Protein AF-A0A3S4GFA4-F1 (afdb_monomer_lite)

Sequence (186 aa):
MLELLLDISPAVVSFHFGLPEGETIQRLRRQGIVTLATATSLQEALLIEQQGIDVVVAQGYEAGGHRGIFAPQAPDAQLSTFTLVQLLRRRLTIPVVAAGGHHGRSGDRQRDAVGRRAYSSVRRFLLCPESAADAGYRAAIHNSLEGRTVLTSAISGRPARCLANAFCALGEACPASARAGLSAGV

Structure (mmCIF, N/CA/C/O backbone):
data_AF-A0A3S4GFA4-F1
#
_entry.id   AF-A0A3S4GFA4-F1
#
loop_
_atom_site.group_PDB
_atom_site.id
_atom_site.type_symbol
_atom_site.label_atom_id
_atom_site.label_alt_id
_atom_site.label_comp_id
_atom_site.label_asym_id
_atom_site.label_entity_id
_atom_site.label_seq_id
_atom_site.pdbx_PDB_ins_code
_atom_site.Cartn_x
_atom_site.Cartn_y
_atom_site.Cartn_z
_atom_site.occupancy
_atom_site.B_iso_or_equiv
_atom_site.auth_seq_id
_atom_site.auth_comp_id
_atom_site.auth_asym_id
_atom_site.auth_atom_id
_atom_site.pdbx_PDB_model_num
ATOM 1 N N . MET A 1 1 ? -20.203 5.139 -3.354 1.00 88.81 1 MET A N 1
ATOM 2 C CA . MET A 1 1 ? -19.292 4.120 -2.783 1.00 88.81 1 MET A CA 1
ATOM 3 C C . MET A 1 1 ? -19.477 3.984 -1.276 1.00 88.81 1 MET A C 1
ATOM 5 O O . MET A 1 1 ? -19.795 2.889 -0.847 1.00 88.81 1 MET A O 1
ATOM 9 N N . LEU A 1 2 ? -19.338 5.055 -0.479 1.00 94.00 2 LEU A N 1
ATOM 10 C CA . LEU A 1 2 ? -19.472 4.974 0.986 1.00 94.00 2 LEU A CA 1
ATOM 11 C C . LEU A 1 2 ? -20.803 4.363 1.453 1.00 94.00 2 LEU A C 1
ATOM 13 O O . LEU A 1 2 ? -20.774 3.424 2.236 1.00 94.00 2 LEU A O 1
ATOM 17 N N . GLU A 1 3 ? -21.943 4.829 0.934 1.00 97.12 3 GLU A N 1
ATOM 18 C CA . GLU A 1 3 ? -23.258 4.287 1.333 1.00 97.12 3 GLU A CA 1
ATOM 19 C C . GLU A 1 3 ? -23.371 2.774 1.105 1.00 97.12 3 GLU A C 1
ATOM 21 O O . GLU A 1 3 ? -23.858 2.054 1.967 1.00 97.12 3 GLU A O 1
ATOM 26 N N . LEU A 1 4 ? -22.825 2.273 -0.007 1.00 96.69 4 LEU A N 1
ATOM 27 C CA . LEU A 1 4 ? -22.789 0.839 -0.300 1.00 96.69 4 LEU A CA 1
ATOM 28 C C . LEU A 1 4 ? -21.933 0.066 0.715 1.00 96.69 4 LEU A C 1
ATOM 30 O O . LEU A 1 4 ? -22.297 -1.032 1.118 1.00 96.69 4 LEU A O 1
ATOM 34 N N . LEU A 1 5 ? -20.793 0.623 1.134 1.00 96.12 5 LEU A N 1
ATOM 35 C CA . LEU A 1 5 ? -19.939 -0.013 2.143 1.00 96.12 5 LEU A CA 1
ATOM 36 C C . LEU A 1 5 ? -20.617 -0.057 3.514 1.00 96.12 5 LEU A C 1
ATOM 38 O O . LEU A 1 5 ? -20.438 -1.029 4.239 1.00 96.12 5 LEU A O 1
ATOM 42 N N . LEU A 1 6 ? -21.384 0.975 3.864 1.00 96.62 6 LEU A N 1
ATOM 43 C CA . LEU A 1 6 ? -22.137 1.007 5.116 1.00 96.62 6 LEU A CA 1
ATOM 44 C C . LEU A 1 6 ? -23.289 -0.001 5.103 1.00 96.62 6 LEU A C 1
ATOM 46 O O . LEU A 1 6 ? -23.499 -0.679 6.103 1.00 96.62 6 LEU A O 1
ATOM 50 N N . ASP A 1 7 ? -23.967 -0.156 3.967 1.00 97.12 7 ASP A N 1
ATOM 51 C CA . ASP A 1 7 ? -25.023 -1.158 3.793 1.00 97.12 7 ASP A CA 1
ATOM 52 C C . ASP A 1 7 ? -24.471 -2.593 3.881 1.00 97.12 7 ASP A C 1
ATOM 54 O O . ASP A 1 7 ? -24.952 -3.410 4.661 1.00 97.12 7 ASP A O 1
ATOM 58 N N . ILE A 1 8 ? -23.375 -2.886 3.167 1.00 97.19 8 ILE A N 1
ATOM 59 C CA . ILE A 1 8 ? -22.734 -4.214 3.181 1.00 97.19 8 ILE A CA 1
ATOM 60 C C . ILE A 1 8 ? -22.071 -4.522 4.533 1.00 97.19 8 ILE A C 1
ATOM 62 O O . ILE A 1 8 ? -22.001 -5.685 4.928 1.00 97.19 8 ILE A O 1
ATOM 66 N N . SER A 1 9 ? -21.559 -3.502 5.231 1.00 95.81 9 SER A N 1
ATOM 67 C CA . SER A 1 9 ? -20.842 -3.636 6.508 1.00 95.81 9 SER A CA 1
ATOM 68 C C . SER A 1 9 ? -19.718 -4.691 6.477 1.00 95.81 9 SER A C 1
ATOM 70 O O . SER A 1 9 ? -19.729 -5.644 7.262 1.00 95.81 9 SER A O 1
ATOM 72 N N . PRO A 1 10 ? -18.726 -4.569 5.570 1.00 97.56 10 PRO A N 1
ATOM 73 C CA . PRO A 1 10 ? -17.612 -5.508 5.531 1.00 97.56 10 PRO A CA 1
ATOM 74 C C . PRO A 1 10 ? -16.814 -5.455 6.839 1.00 97.56 10 PRO A C 1
ATOM 76 O O . PRO A 1 10 ? -16.695 -4.408 7.466 1.00 97.56 10 PRO A O 1
ATOM 79 N N . ALA A 1 11 ? -16.172 -6.562 7.214 1.00 97.44 11 ALA A N 1
ATOM 80 C CA . ALA A 1 11 ? -15.339 -6.593 8.418 1.00 97.44 11 ALA A CA 1
ATOM 81 C C . ALA A 1 11 ? -14.178 -5.579 8.366 1.00 97.44 11 ALA A C 1
ATOM 83 O O . ALA A 1 11 ? -13.765 -5.049 9.397 1.00 97.44 11 ALA A O 1
ATOM 84 N N . VAL A 1 12 ? -13.639 -5.329 7.165 1.00 97.50 12 VAL A N 1
ATOM 85 C CA . VAL A 1 12 ? -12.477 -4.465 6.950 1.00 97.50 12 VAL A CA 1
ATOM 86 C C . VAL A 1 12 ? -12.633 -3.630 5.678 1.00 97.50 12 VAL A C 1
ATOM 88 O O . VAL A 1 12 ? -13.015 -4.158 4.634 1.00 97.50 12 VAL A O 1
ATOM 91 N N . VAL A 1 13 ? -12.238 -2.356 5.739 1.00 97.94 13 VAL A N 1
ATOM 92 C CA . VAL A 1 13 ? -12.001 -1.486 4.574 1.00 97.94 13 VAL A CA 1
ATOM 93 C C . VAL A 1 13 ? -10.555 -0.994 4.602 1.00 97.94 13 VAL A C 1
ATOM 95 O O . VAL A 1 13 ? -10.083 -0.498 5.622 1.00 97.94 13 VAL A O 1
ATOM 98 N N . SER A 1 14 ? -9.839 -1.116 3.483 1.00 97.06 14 SER A N 1
ATOM 99 C CA . SER A 1 14 ? -8.449 -0.659 3.365 1.00 97.06 14 SER A CA 1
ATOM 100 C C . SER A 1 14 ? -8.286 0.439 2.319 1.00 97.06 14 SER A C 1
ATOM 102 O O . SER A 1 14 ? -8.758 0.286 1.193 1.00 97.06 14 SER A O 1
ATOM 104 N N . PHE A 1 15 ? -7.537 1.486 2.655 1.00 97.81 15 PHE A N 1
ATOM 105 C CA . PHE A 1 15 ? -7.217 2.604 1.774 1.00 97.81 15 PHE A CA 1
ATOM 106 C C . PHE A 1 15 ? -5.776 2.534 1.258 1.00 97.81 15 PHE A C 1
ATOM 108 O O . PHE A 1 15 ? -4.835 2.142 1.961 1.00 97.81 15 PHE A O 1
ATOM 115 N N . HIS A 1 16 ? -5.604 2.950 0.009 1.00 96.31 16 HIS A N 1
ATOM 116 C CA . HIS A 1 16 ? -4.317 3.044 -0.665 1.00 96.31 16 HIS A CA 1
ATOM 117 C C . HIS A 1 16 ? -4.242 4.402 -1.380 1.00 96.31 16 HIS A C 1
ATOM 119 O O . HIS A 1 16 ? -5.261 4.881 -1.868 1.00 96.31 16 HIS A O 1
ATOM 125 N N . PHE A 1 17 ? -3.051 5.013 -1.423 1.00 96.00 17 PHE A N 1
ATOM 126 C CA . PHE A 1 17 ? -2.782 6.360 -1.974 1.00 96.00 17 PHE A CA 1
ATOM 127 C C . PHE A 1 17 ? -3.273 7.565 -1.167 1.00 96.00 17 PHE A C 1
ATOM 129 O O . PHE A 1 17 ? -3.190 8.687 -1.662 1.00 96.00 17 PHE A O 1
ATOM 136 N N . GLY A 1 18 ? -3.766 7.374 0.050 1.00 94.81 18 GLY A N 1
ATOM 137 C CA . GLY A 1 18 ? -4.264 8.477 0.859 1.00 94.81 18 GLY A CA 1
ATOM 138 C C . GLY A 1 18 ? -5.344 8.040 1.825 1.00 94.81 18 GLY A C 1
ATOM 139 O O . GLY A 1 18 ? -5.549 6.847 2.067 1.00 94.81 18 GLY A O 1
ATOM 140 N N . LEU A 1 19 ? -6.037 9.041 2.352 1.00 97.00 19 LEU A N 1
ATOM 141 C CA . LEU A 1 19 ? -7.144 8.891 3.280 1.00 97.00 19 LEU A CA 1
ATOM 142 C C . LEU A 1 19 ? -8.367 9.620 2.727 1.00 97.00 19 LEU A C 1
ATOM 144 O O . LEU A 1 19 ? -8.206 10.683 2.122 1.00 97.00 19 LEU A O 1
ATOM 148 N N . PRO A 1 20 ? -9.578 9.078 2.927 1.00 95.62 20 PRO A N 1
ATOM 149 C CA . PRO A 1 20 ? -10.790 9.844 2.695 1.00 95.62 20 PRO A CA 1
ATOM 150 C C . PRO A 1 20 ? -10.948 10.923 3.778 1.00 95.62 20 PRO A C 1
ATOM 152 O O . PRO A 1 20 ? -10.188 10.986 4.747 1.00 95.62 20 PRO A O 1
ATOM 155 N N . GLU A 1 21 ? -11.966 11.762 3.629 1.00 95.62 21 GLU A N 1
ATOM 156 C CA . GLU A 1 21 ? -12.317 12.771 4.627 1.00 95.62 21 GLU A CA 1
ATOM 157 C C . GLU A 1 21 ? -12.615 12.141 5.997 1.00 95.62 21 GLU A C 1
ATOM 159 O O . GLU A 1 21 ? -13.159 11.036 6.091 1.00 95.62 21 GLU A O 1
ATOM 164 N N . GLY A 1 22 ? -12.309 12.869 7.075 1.00 95.50 22 GLY A N 1
ATOM 165 C CA . GLY A 1 22 ? -12.470 12.370 8.445 1.00 95.50 22 GLY A CA 1
ATOM 166 C C . GLY A 1 22 ? -13.901 11.928 8.773 1.00 95.50 22 GLY A C 1
ATOM 167 O O . GLY A 1 22 ? -14.092 10.945 9.488 1.00 95.50 22 GLY A O 1
ATOM 168 N N . GLU A 1 23 ? -14.917 12.578 8.197 1.00 96.44 23 GLU A N 1
ATOM 169 C CA . GLU A 1 23 ? -16.316 12.159 8.346 1.00 96.44 23 GLU A CA 1
ATOM 170 C C . GLU A 1 23 ? -16.554 10.748 7.786 1.00 96.44 23 GLU A C 1
ATOM 172 O O . GLU A 1 23 ? -17.206 9.923 8.428 1.00 96.44 23 GLU A O 1
ATOM 177 N N . THR A 1 24 ? -15.965 10.431 6.630 1.00 97.31 24 THR A N 1
ATOM 178 C CA . THR A 1 24 ? -16.066 9.098 6.019 1.00 97.31 24 THR A CA 1
ATOM 179 C C . THR A 1 24 ? -15.481 8.029 6.941 1.00 97.31 24 THR A C 1
ATOM 181 O O . THR A 1 24 ? -16.114 6.998 7.173 1.00 97.31 24 THR A O 1
ATOM 184 N N . ILE A 1 25 ? -14.305 8.288 7.521 1.00 97.25 25 ILE A N 1
ATOM 185 C CA . ILE A 1 25 ? -13.637 7.363 8.451 1.00 97.25 25 ILE A CA 1
ATOM 186 C C . ILE A 1 25 ? -14.496 7.155 9.704 1.00 97.25 25 ILE A C 1
ATOM 188 O O . ILE A 1 25 ? -14.723 6.021 10.127 1.00 97.25 25 ILE A O 1
ATOM 192 N N . GLN A 1 26 ? -15.044 8.235 10.267 1.00 96.69 26 GLN A N 1
ATOM 193 C CA . GLN A 1 26 ? -15.920 8.155 11.436 1.00 96.69 26 GLN A CA 1
ATOM 194 C C . GLN A 1 26 ? -17.189 7.346 11.162 1.00 96.69 26 GLN A C 1
ATOM 196 O O . GLN A 1 26 ? -17.608 6.570 12.021 1.00 96.69 26 GLN A O 1
ATOM 201 N N . ARG A 1 27 ? -17.805 7.504 9.984 1.00 97.69 27 ARG A N 1
ATOM 202 C CA . ARG A 1 27 ? -18.997 6.734 9.598 1.00 97.69 27 ARG A CA 1
ATOM 203 C C . ARG A 1 27 ? -18.697 5.239 9.501 1.00 97.69 27 ARG A C 1
ATOM 205 O O . ARG A 1 27 ? -19.449 4.451 10.066 1.00 97.69 27 ARG A O 1
ATOM 212 N N . LEU A 1 28 ? -17.581 4.854 8.876 1.00 97.62 28 LEU A N 1
ATOM 213 C CA . LEU A 1 28 ? -17.145 3.451 8.817 1.00 97.62 28 LEU A CA 1
ATOM 214 C C . LEU A 1 28 ? -16.912 2.875 10.220 1.00 97.62 28 LEU A C 1
ATOM 216 O O . LEU A 1 28 ? -17.423 1.805 10.547 1.00 97.62 28 LEU A O 1
ATOM 220 N N . ARG A 1 29 ? -16.224 3.625 11.087 1.00 95.19 29 ARG A N 1
ATOM 221 C CA . ARG A 1 29 ? -15.973 3.211 12.471 1.00 95.19 29 ARG A CA 1
ATOM 222 C C . ARG A 1 29 ? -17.259 3.027 13.278 1.00 95.19 29 ARG A C 1
ATOM 224 O O . ARG A 1 29 ? -17.367 2.060 14.026 1.00 95.19 29 ARG A O 1
ATOM 231 N N . ARG A 1 30 ? -18.243 3.928 13.142 1.00 96.44 30 ARG A N 1
ATOM 232 C CA . ARG A 1 30 ? -19.551 3.803 13.822 1.00 96.44 30 ARG A CA 1
ATOM 233 C C . ARG A 1 30 ? -20.310 2.546 13.395 1.00 96.44 30 ARG A C 1
ATOM 235 O O . ARG A 1 30 ? -21.045 1.995 14.205 1.00 96.44 30 ARG A O 1
ATOM 242 N N . GLN A 1 31 ? -20.088 2.082 12.168 1.00 96.69 31 GLN A N 1
ATOM 243 C CA . GLN A 1 31 ? -20.638 0.833 11.644 1.00 96.69 31 GLN A CA 1
ATOM 244 C C . GLN A 1 31 ? -19.865 -0.415 12.127 1.00 96.69 31 GLN A C 1
ATOM 246 O O . GLN A 1 31 ? -20.204 -1.535 11.763 1.00 96.69 31 GLN A O 1
ATOM 251 N N . GLY A 1 32 ? -18.814 -0.250 12.940 1.00 96.50 32 GLY A N 1
ATOM 252 C CA . GLY A 1 32 ? -17.972 -1.351 13.416 1.00 96.50 32 GLY A CA 1
ATOM 253 C C . GLY A 1 32 ? -16.998 -1.894 12.366 1.00 96.50 32 GLY A C 1
ATOM 254 O O . GLY A 1 32 ? -16.413 -2.956 12.569 1.00 96.50 32 GLY A O 1
ATOM 255 N N . ILE A 1 33 ? -16.811 -1.180 11.252 1.00 98.25 33 ILE A N 1
ATOM 256 C CA . ILE A 1 33 ? -15.895 -1.570 10.179 1.00 98.25 33 ILE A CA 1
ATOM 257 C C . IL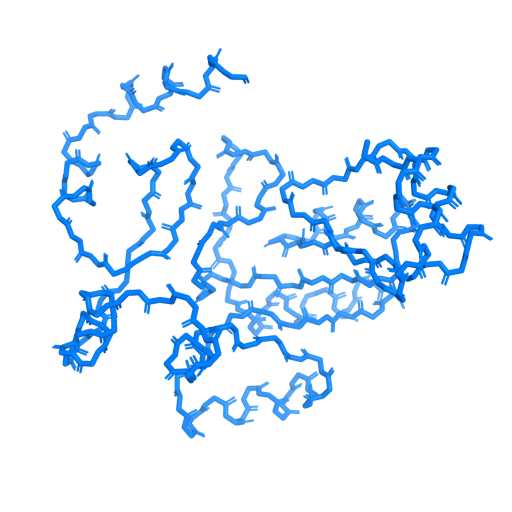E A 1 33 ? -14.470 -1.199 10.591 1.00 98.25 33 ILE A C 1
ATOM 259 O O . ILE A 1 33 ? -14.184 -0.031 10.861 1.00 98.25 33 ILE A O 1
ATOM 263 N N . VAL A 1 34 ? -13.560 -2.176 10.589 1.00 98.00 34 VAL A N 1
ATOM 264 C CA . VAL A 1 34 ? -12.138 -1.933 10.864 1.00 98.00 34 VAL A CA 1
ATOM 265 C C . VAL A 1 34 ? -11.485 -1.281 9.649 1.00 98.00 34 VAL A C 1
ATOM 267 O O . VAL A 1 34 ? -11.620 -1.751 8.519 1.00 98.00 34 VAL A O 1
ATOM 270 N N . THR A 1 35 ? -10.737 -0.209 9.872 1.00 98.19 35 THR A N 1
ATOM 271 C CA . THR A 1 35 ? -10.090 0.553 8.803 1.00 98.19 35 THR A CA 1
ATOM 272 C C . THR A 1 35 ? -8.581 0.336 8.765 1.00 98.19 35 THR A C 1
ATOM 274 O O . THR A 1 35 ? -7.893 0.366 9.786 1.00 98.19 35 THR A O 1
ATOM 277 N N . LEU A 1 36 ? -8.053 0.131 7.558 1.00 98.31 36 LEU A N 1
ATOM 278 C CA . LEU A 1 36 ? -6.622 0.023 7.269 1.00 98.31 36 LEU A CA 1
ATOM 279 C C . LEU A 1 36 ? -6.208 1.135 6.305 1.00 98.31 36 LEU A C 1
ATOM 281 O O . LEU A 1 36 ? -6.958 1.466 5.391 1.00 98.31 36 LEU A O 1
ATOM 285 N N . ALA A 1 37 ? -4.986 1.649 6.417 1.00 98.31 37 ALA A N 1
ATOM 286 C CA . ALA A 1 37 ? -4.423 2.534 5.395 1.00 98.31 37 ALA A CA 1
ATOM 287 C C . ALA A 1 37 ? -2.936 2.264 5.160 1.00 98.31 37 ALA A C 1
ATOM 289 O O . ALA A 1 37 ? -2.196 1.921 6.082 1.00 98.31 37 ALA A O 1
ATOM 290 N N . THR A 1 38 ? -2.498 2.401 3.909 1.00 98.19 38 THR A N 1
ATOM 291 C CA . THR A 1 38 ? -1.099 2.163 3.525 1.00 98.19 38 THR A CA 1
ATOM 292 C C . THR A 1 38 ? -0.222 3.377 3.809 1.00 98.19 38 THR A C 1
ATOM 294 O O . THR A 1 38 ? -0.561 4.471 3.380 1.00 98.19 38 THR A O 1
ATOM 297 N N . ALA A 1 39 ? 0.932 3.172 4.443 1.00 97.94 39 ALA A N 1
ATOM 298 C CA . ALA A 1 39 ? 1.978 4.175 4.618 1.00 97.94 39 ALA A CA 1
ATOM 299 C C . ALA A 1 39 ? 3.294 3.692 4.006 1.00 97.94 39 ALA A C 1
ATOM 301 O O . ALA A 1 39 ? 3.660 2.522 4.144 1.00 97.94 39 ALA A O 1
ATOM 302 N N . THR A 1 40 ? 4.038 4.612 3.403 1.00 97.56 40 THR A N 1
ATOM 303 C CA . THR A 1 40 ? 5.409 4.403 2.908 1.00 97.56 40 THR A CA 1
ATOM 304 C C . THR A 1 40 ? 6.445 5.201 3.708 1.00 97.56 40 THR A C 1
ATOM 306 O O . THR A 1 40 ? 7.645 4.940 3.617 1.00 97.56 40 THR A O 1
ATOM 309 N N . SER A 1 41 ? 5.988 6.134 4.550 1.00 97.75 41 SER A N 1
ATOM 310 C CA . SER A 1 41 ? 6.813 6.982 5.414 1.00 97.75 41 SER A CA 1
ATOM 311 C C . SER A 1 41 ? 6.220 7.146 6.820 1.00 97.75 41 SER A C 1
ATOM 313 O O . SER A 1 41 ? 5.042 6.872 7.059 1.00 97.75 41 SER A O 1
ATOM 315 N N . LEU A 1 42 ? 7.032 7.638 7.765 1.00 97.44 42 LEU A N 1
ATOM 316 C CA . LEU A 1 42 ? 6.556 7.984 9.110 1.00 97.44 42 LEU A CA 1
ATOM 317 C C . LEU A 1 42 ? 5.527 9.120 9.087 1.00 97.44 42 LEU A C 1
ATOM 319 O O . LEU A 1 42 ? 4.578 9.089 9.861 1.00 97.44 42 LEU A O 1
ATOM 323 N N . GLN A 1 43 ? 5.699 10.104 8.204 1.00 97.38 43 GLN A N 1
ATOM 324 C CA . GLN A 1 43 ? 4.781 11.238 8.109 1.00 97.38 43 GLN A CA 1
ATOM 325 C C . GLN A 1 43 ? 3.378 10.787 7.687 1.00 97.38 43 GLN A C 1
ATOM 327 O O . GLN A 1 43 ? 2.403 11.154 8.334 1.00 97.38 43 GLN A O 1
ATOM 332 N N . GLU A 1 44 ? 3.279 9.942 6.659 1.00 98.19 44 GLU A N 1
ATOM 333 C CA . GLU A 1 44 ? 2.002 9.354 6.232 1.00 98.19 44 GLU A CA 1
ATOM 334 C C . GLU A 1 44 ? 1.373 8.520 7.350 1.00 98.19 44 GLU A C 1
ATOM 336 O O . GLU A 1 44 ? 0.182 8.640 7.619 1.00 98.19 44 GLU A O 1
ATOM 341 N N . ALA A 1 45 ? 2.172 7.715 8.051 1.00 98.12 45 ALA A N 1
ATOM 342 C CA . ALA A 1 45 ? 1.677 6.873 9.133 1.00 98.12 45 ALA A CA 1
ATOM 343 C C . ALA A 1 45 ? 1.136 7.670 10.333 1.00 98.12 45 ALA A C 1
ATOM 345 O O . ALA A 1 45 ? 0.121 7.288 10.910 1.00 98.12 45 ALA A O 1
ATOM 346 N N . LEU A 1 46 ? 1.775 8.790 10.682 1.00 98.25 46 LEU A N 1
ATOM 347 C CA . LEU A 1 46 ? 1.275 9.695 11.720 1.00 98.25 46 LEU A CA 1
ATOM 348 C C . LEU A 1 46 ? -0.044 10.354 11.299 1.00 98.25 46 LEU A C 1
ATOM 350 O O . LEU A 1 46 ? -0.947 10.468 12.120 1.00 98.25 46 LEU A O 1
ATOM 354 N N . LEU A 1 47 ? -0.191 10.737 10.025 1.00 98.00 47 LEU A N 1
ATOM 355 C CA . LEU A 1 47 ? -1.458 11.263 9.500 1.00 98.00 47 LEU A CA 1
ATOM 356 C C . LEU A 1 47 ? -2.577 10.213 9.548 1.00 98.00 47 LEU A C 1
ATOM 358 O O . LEU A 1 47 ? -3.706 10.533 9.909 1.00 98.00 47 LEU A O 1
ATOM 362 N N . ILE A 1 48 ? -2.257 8.959 9.218 1.00 98.38 48 ILE A N 1
ATOM 363 C CA . ILE A 1 48 ? -3.179 7.818 9.313 1.00 98.38 48 ILE A CA 1
ATOM 364 C C . ILE A 1 48 ? -3.684 7.641 10.749 1.00 98.38 48 ILE A C 1
ATOM 366 O O . ILE A 1 48 ? -4.891 7.538 10.965 1.00 98.38 48 ILE A O 1
ATOM 370 N N . GLU A 1 49 ? -2.781 7.651 11.730 1.00 98.00 49 GLU A N 1
ATOM 371 C CA . GLU A 1 49 ? -3.147 7.548 13.145 1.00 98.00 49 GLU A CA 1
ATOM 372 C C . GLU A 1 49 ? -3.987 8.747 13.612 1.00 98.00 49 GLU A C 1
ATOM 374 O O . GLU A 1 49 ? -5.026 8.564 14.245 1.00 98.00 49 GLU A O 1
ATOM 379 N N . GLN A 1 50 ? -3.595 9.969 13.240 1.00 97.44 50 GLN A N 1
ATOM 380 C CA . GLN A 1 50 ? -4.315 11.198 13.598 1.00 97.44 50 GLN A CA 1
ATOM 381 C C . GLN A 1 50 ? -5.747 11.237 13.054 1.00 97.44 50 GLN A C 1
ATOM 383 O O . GLN A 1 50 ? -6.644 11.732 13.732 1.00 97.44 50 GLN A O 1
ATOM 388 N N . GLN A 1 51 ? -5.978 10.700 11.853 1.00 97.00 51 GLN A N 1
ATOM 389 C CA . GLN A 1 51 ? -7.314 10.610 11.254 1.00 97.00 51 GLN A CA 1
ATOM 390 C C . GLN A 1 51 ? -8.181 9.499 11.863 1.00 97.00 51 GLN A C 1
ATOM 392 O O . GLN A 1 51 ? -9.350 9.353 11.507 1.00 97.00 51 GLN A O 1
ATOM 397 N N . GLY A 1 52 ? -7.630 8.717 12.795 1.00 96.12 52 GLY A N 1
ATOM 398 C CA . GLY A 1 52 ? -8.349 7.640 13.451 1.00 96.12 52 GLY A CA 1
ATOM 399 C C . GLY A 1 52 ? -8.569 6.444 12.533 1.00 96.12 52 GLY A C 1
ATOM 400 O O . GLY A 1 52 ? -9.657 5.886 12.530 1.00 96.12 52 GLY A O 1
ATOM 401 N N . ILE A 1 53 ? -7.562 6.040 11.765 1.00 98.25 53 ILE A N 1
ATOM 402 C CA . ILE A 1 53 ? -7.543 4.707 11.154 1.00 98.25 53 ILE A CA 1
ATOM 403 C C . ILE A 1 53 ? -7.081 3.681 12.192 1.00 98.25 53 ILE A C 1
ATOM 405 O O . ILE A 1 53 ? -6.257 3.990 13.053 1.00 98.25 53 ILE A O 1
ATOM 409 N N . ASP A 1 54 ? -7.599 2.457 12.117 1.00 97.62 54 ASP A N 1
ATOM 410 C CA . ASP A 1 54 ? -7.375 1.452 13.160 1.00 97.62 54 ASP A CA 1
ATOM 411 C C . ASP A 1 54 ? -6.052 0.688 12.986 1.00 97.62 54 ASP A C 1
ATOM 413 O O . ASP A 1 54 ? -5.467 0.246 13.973 1.00 97.62 54 ASP A O 1
ATOM 417 N N . VAL A 1 55 ? -5.558 0.523 11.751 1.00 97.56 55 VAL A N 1
ATOM 418 C CA . VAL A 1 55 ? -4.315 -0.213 11.452 1.00 97.56 55 VAL A CA 1
ATOM 419 C C . VAL A 1 55 ? -3.534 0.423 10.296 1.00 97.56 55 VAL A C 1
ATOM 421 O O . VAL A 1 55 ? -4.088 0.760 9.248 1.00 97.56 55 VAL A O 1
ATOM 424 N N . VAL A 1 56 ? -2.208 0.505 10.433 1.00 98.06 56 VAL A N 1
ATOM 425 C CA . VAL A 1 56 ? -1.313 0.979 9.364 1.00 98.06 56 VAL A CA 1
ATOM 426 C C . VAL A 1 56 ? -0.703 -0.196 8.608 1.00 98.06 56 VAL A C 1
ATOM 428 O O . VAL A 1 56 ? -0.106 -1.091 9.202 1.00 98.06 56 VAL A O 1
ATOM 431 N N . VAL A 1 57 ? -0.776 -0.168 7.278 1.00 97.25 57 VAL A N 1
ATOM 432 C CA . VAL A 1 57 ? -0.052 -1.087 6.393 1.00 97.25 57 VAL A CA 1
ATOM 433 C C . VAL A 1 57 ? 1.259 -0.429 5.956 1.00 97.25 57 VAL A C 1
ATOM 435 O O . VAL A 1 57 ? 1.274 0.441 5.093 1.00 97.25 57 VAL A O 1
ATOM 438 N N . ALA A 1 58 ? 2.372 -0.846 6.549 1.00 96.62 58 ALA A N 1
ATOM 439 C CA . ALA A 1 58 ? 3.719 -0.386 6.232 1.00 96.62 58 ALA A CA 1
ATOM 440 C C . ALA A 1 58 ? 4.220 -1.017 4.924 1.00 96.62 58 ALA A C 1
ATOM 442 O O . ALA A 1 58 ? 4.723 -2.145 4.923 1.00 96.62 58 ALA A O 1
ATOM 443 N N . GLN A 1 59 ? 4.094 -0.296 3.812 1.00 96.44 59 GLN A N 1
ATOM 444 C CA . GLN A 1 59 ? 4.553 -0.753 2.505 1.00 96.44 59 GLN A CA 1
ATOM 445 C C . GLN A 1 59 ? 6.020 -0.372 2.281 1.00 96.44 59 GLN A C 1
ATOM 447 O O . GLN A 1 59 ? 6.342 0.778 1.984 1.00 96.44 59 GLN A O 1
ATOM 452 N N . GLY A 1 60 ? 6.919 -1.349 2.387 1.00 94.44 60 GLY A N 1
ATOM 453 C CA . GLY A 1 60 ? 8.333 -1.134 2.090 1.00 94.44 60 GLY A CA 1
ATOM 454 C C . GLY A 1 60 ? 8.640 -1.077 0.595 1.00 94.44 60 GLY A C 1
ATOM 455 O O . GLY A 1 60 ? 7.822 -1.422 -0.264 1.00 94.44 60 GLY A O 1
ATOM 456 N N . TYR A 1 61 ? 9.863 -0.657 0.266 1.00 93.81 61 TYR A N 1
ATOM 457 C CA . TYR A 1 61 ? 10.311 -0.480 -1.115 1.00 93.81 61 TYR A CA 1
ATOM 458 C C . TYR A 1 61 ? 10.220 -1.744 -1.974 1.00 93.81 61 TYR A C 1
ATOM 460 O O . TYR A 1 61 ? 10.010 -1.658 -3.187 1.00 93.81 61 TYR A O 1
ATOM 468 N N . GLU A 1 62 ? 10.307 -2.907 -1.343 1.00 90.44 62 GLU A N 1
ATOM 469 C CA . GLU A 1 62 ? 10.276 -4.225 -1.963 1.00 90.44 62 GLU A CA 1
ATOM 470 C C . GLU A 1 62 ? 8.869 -4.673 -2.392 1.00 90.44 62 GLU A C 1
ATOM 472 O O . GLU A 1 62 ? 8.736 -5.700 -3.060 1.00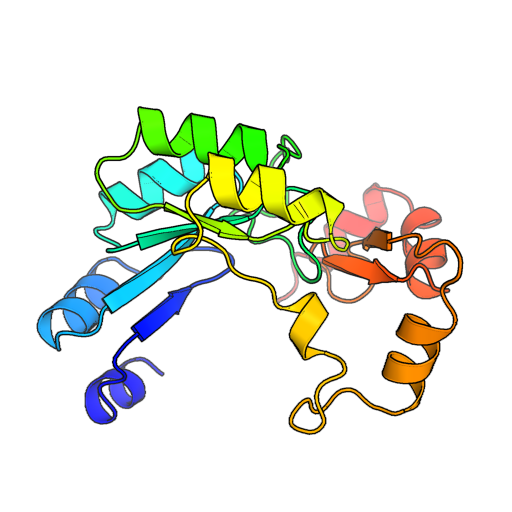 90.44 62 GLU A O 1
ATOM 477 N N . ALA A 1 63 ? 7.809 -3.957 -1.999 1.00 91.19 63 ALA A N 1
ATOM 478 C CA . ALA A 1 63 ? 6.442 -4.292 -2.383 1.00 91.19 63 ALA A CA 1
ATOM 479 C C . ALA A 1 63 ? 6.234 -4.212 -3.906 1.00 91.19 63 ALA A C 1
ATOM 481 O O . ALA A 1 63 ? 6.748 -3.312 -4.571 1.00 91.19 63 ALA A O 1
ATOM 482 N N . GLY A 1 64 ? 5.484 -5.179 -4.446 1.00 90.06 64 GLY A N 1
ATOM 483 C CA . GLY A 1 64 ? 5.016 -5.183 -5.835 1.00 90.06 64 GLY A CA 1
ATOM 484 C C . GLY A 1 64 ? 3.785 -4.294 -6.029 1.00 90.06 64 GLY A C 1
ATOM 485 O O . GLY A 1 64 ? 3.106 -3.970 -5.057 1.00 90.06 64 GLY A O 1
ATOM 486 N N . GLY A 1 65 ? 3.472 -3.954 -7.281 1.00 92.31 65 GLY A N 1
ATOM 487 C CA . GLY A 1 65 ? 2.340 -3.085 -7.608 1.00 92.31 65 GLY A CA 1
ATOM 488 C C . GLY A 1 65 ? 2.616 -1.621 -7.274 1.00 92.31 65 GLY A C 1
ATOM 489 O O . GLY A 1 65 ? 3.771 -1.218 -7.111 1.00 92.31 65 GLY A O 1
ATOM 490 N N . HIS A 1 66 ? 1.567 -0.804 -7.222 1.00 95.44 66 HIS A N 1
ATOM 491 C CA . HIS A 1 66 ? 1.705 0.625 -6.959 1.00 95.44 66 HIS A CA 1
ATOM 492 C C . HIS A 1 66 ? 2.297 0.927 -5.587 1.00 95.44 66 HIS A C 1
ATOM 494 O O . HIS A 1 66 ? 2.012 0.257 -4.595 1.00 95.44 66 HIS A O 1
ATOM 500 N N . ARG A 1 67 ? 3.097 1.991 -5.529 1.00 95.44 67 ARG A N 1
ATOM 501 C CA . ARG A 1 67 ? 3.522 2.595 -4.268 1.00 95.44 67 ARG A CA 1
ATOM 502 C C . ARG A 1 67 ? 2.391 3.446 -3.714 1.00 95.44 67 ARG A C 1
ATOM 504 O O . ARG A 1 67 ? 1.866 4.321 -4.403 1.00 95.44 67 ARG A O 1
ATOM 511 N N . GLY A 1 68 ? 2.071 3.216 -2.450 1.00 96.06 68 GLY A N 1
ATOM 512 C CA . GLY A 1 68 ? 0.990 3.843 -1.701 1.00 96.06 68 GLY A CA 1
ATOM 513 C C . GLY A 1 68 ? 1.250 5.286 -1.281 1.00 96.06 68 GLY A C 1
ATOM 514 O O . GLY A 1 68 ? 0.535 5.762 -0.411 1.00 96.06 68 GLY A O 1
ATOM 515 N N . ILE A 1 69 ? 2.244 5.960 -1.872 1.00 94.75 69 ILE A N 1
ATOM 516 C CA . ILE A 1 69 ? 2.614 7.349 -1.571 1.00 94.75 69 ILE A CA 1
ATOM 517 C C . ILE A 1 69 ? 1.404 8.280 -1.696 1.00 94.75 69 ILE A C 1
ATOM 519 O O . ILE A 1 69 ? 0.668 8.218 -2.685 1.00 94.75 69 ILE A O 1
ATOM 523 N N . PHE A 1 70 ? 1.191 9.154 -0.716 1.00 95.06 70 PHE A N 1
ATOM 524 C CA . PHE A 1 70 ? 0.036 10.062 -0.717 1.00 95.06 70 PHE A CA 1
ATOM 525 C C . PHE A 1 70 ? 0.213 11.161 -1.769 1.00 95.06 70 PHE A C 1
ATOM 527 O O . PHE A 1 70 ? -0.690 11.429 -2.558 1.00 95.06 70 PHE A O 1
ATOM 534 N N . ALA A 1 71 ? 1.416 11.736 -1.836 1.00 90.44 71 ALA A N 1
ATOM 535 C CA . ALA A 1 71 ? 1.794 12.760 -2.802 1.00 90.44 71 ALA A CA 1
ATOM 536 C C . ALA A 1 71 ? 2.818 12.190 -3.804 1.00 90.44 71 ALA A C 1
ATOM 538 O O . ALA A 1 71 ? 3.997 12.087 -3.470 1.00 90.44 71 ALA A O 1
ATOM 539 N N . PRO A 1 72 ? 2.419 11.835 -5.043 1.00 83.06 72 PRO A N 1
ATOM 540 C CA . PRO A 1 72 ? 3.299 11.165 -6.009 1.00 83.06 72 PRO A CA 1
ATOM 541 C C . PRO A 1 72 ? 4.557 11.931 -6.408 1.00 83.06 72 PRO A C 1
ATOM 543 O O . PRO A 1 72 ? 5.524 11.317 -6.846 1.00 83.06 72 PRO A O 1
ATOM 546 N N . GLN A 1 73 ? 4.512 13.259 -6.295 1.00 81.75 73 GLN A N 1
ATOM 547 C CA . GLN A 1 73 ? 5.609 14.155 -6.659 1.00 81.75 73 GLN A CA 1
ATOM 548 C C . GLN A 1 73 ? 6.548 14.452 -5.481 1.00 81.75 73 GLN A C 1
ATOM 550 O O . GLN A 1 73 ? 7.590 15.076 -5.669 1.00 81.75 73 GLN A O 1
ATOM 555 N N . ALA A 1 74 ? 6.186 14.037 -4.262 1.00 83.56 74 ALA A N 1
ATOM 556 C CA . ALA A 1 74 ? 7.049 14.204 -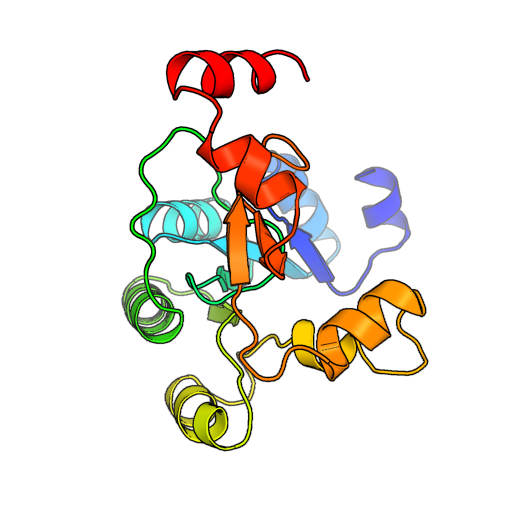3.104 1.00 83.56 74 ALA A CA 1
ATOM 557 C C . ALA A 1 74 ? 8.219 13.201 -3.150 1.00 83.56 74 ALA A C 1
ATOM 559 O O . ALA A 1 74 ? 8.071 12.105 -3.700 1.00 83.56 74 ALA A O 1
ATOM 560 N N . PRO A 1 75 ? 9.380 13.534 -2.557 1.00 85.56 75 PRO A N 1
ATOM 561 C CA . PRO A 1 75 ? 10.488 12.594 -2.442 1.00 85.56 75 PRO A CA 1
ATOM 562 C C . PRO A 1 75 ? 10.080 11.318 -1.692 1.00 85.56 75 PRO A C 1
ATOM 564 O O . PRO A 1 75 ? 9.567 11.381 -0.577 1.00 85.56 75 PRO A O 1
ATOM 567 N N . ASP A 1 76 ? 10.357 10.156 -2.283 1.00 91.12 76 ASP A N 1
ATOM 568 C CA . ASP A 1 76 ? 10.196 8.854 -1.630 1.00 91.12 76 ASP A CA 1
ATOM 569 C C . ASP A 1 76 ? 11.539 8.407 -1.041 1.00 91.12 76 ASP A C 1
ATOM 571 O O . ASP A 1 76 ? 12.527 8.263 -1.761 1.00 91.12 76 ASP A O 1
ATOM 575 N N . ALA A 1 77 ? 11.572 8.168 0.272 1.00 92.75 77 ALA A N 1
ATOM 576 C CA . ALA A 1 77 ? 12.761 7.706 0.986 1.00 92.75 77 ALA A CA 1
ATOM 577 C C . ALA A 1 77 ? 13.121 6.236 0.698 1.00 92.75 77 ALA A C 1
ATOM 579 O O . ALA A 1 77 ? 14.183 5.778 1.115 1.00 92.75 77 ALA A O 1
ATOM 580 N N . GLN A 1 78 ? 12.243 5.488 0.020 1.00 95.00 78 GLN A N 1
ATOM 581 C CA . GLN A 1 78 ? 12.473 4.108 -0.415 1.00 95.00 78 GLN A CA 1
ATOM 582 C C . GLN A 1 78 ? 12.896 3.171 0.728 1.00 95.00 78 GLN A C 1
ATOM 584 O O . GLN A 1 78 ? 13.723 2.273 0.553 1.00 95.00 78 GLN A O 1
ATOM 589 N N . LEU A 1 79 ? 12.315 3.361 1.916 1.00 94.62 79 LEU A N 1
ATOM 590 C CA . LEU A 1 79 ? 12.648 2.556 3.088 1.00 94.62 79 LEU A CA 1
ATOM 591 C C . LEU A 1 79 ? 12.332 1.075 2.845 1.00 94.62 79 LEU A C 1
ATOM 593 O O . LEU A 1 79 ? 11.269 0.720 2.328 1.00 94.62 79 LEU A O 1
ATOM 597 N N . SER A 1 80 ? 13.250 0.201 3.267 1.00 93.44 80 SER A N 1
ATOM 598 C CA . SER A 1 80 ? 12.998 -1.242 3.298 1.00 93.44 80 SER A CA 1
ATOM 599 C C . SER A 1 80 ? 11.806 -1.554 4.203 1.00 93.44 80 SER A C 1
ATOM 601 O O . SER A 1 80 ? 11.542 -0.837 5.174 1.00 93.44 80 SER A O 1
ATOM 603 N N . THR A 1 81 ? 11.116 -2.661 3.936 1.00 91.56 81 THR A N 1
ATOM 604 C CA . THR A 1 81 ? 9.977 -3.106 4.753 1.00 91.56 81 THR A CA 1
ATOM 605 C C . THR A 1 81 ? 10.397 -3.270 6.214 1.00 91.56 81 THR A C 1
ATOM 607 O O . THR A 1 81 ? 9.669 -2.873 7.120 1.00 91.56 81 THR A O 1
ATOM 610 N N . PHE A 1 82 ? 11.599 -3.802 6.460 1.00 90.12 82 PHE A N 1
ATOM 611 C CA . PHE A 1 82 ? 12.133 -3.945 7.813 1.00 90.12 82 PHE A CA 1
ATOM 612 C C . PHE A 1 82 ? 12.322 -2.583 8.496 1.00 90.12 82 PHE A C 1
ATOM 614 O O . PHE A 1 82 ? 11.782 -2.365 9.579 1.00 90.12 82 PHE A O 1
ATOM 621 N N . THR A 1 83 ? 13.041 -1.657 7.856 1.00 92.88 83 THR A N 1
ATOM 622 C CA . THR A 1 83 ? 13.326 -0.328 8.419 1.00 92.88 83 THR A CA 1
ATOM 623 C C . THR A 1 83 ? 12.044 0.454 8.683 1.00 92.88 83 THR A C 1
ATOM 625 O O . THR A 1 83 ? 11.891 1.018 9.766 1.00 92.88 83 THR A O 1
ATOM 628 N N . LEU A 1 84 ? 11.111 0.458 7.725 1.00 95.62 84 LEU A N 1
ATOM 629 C CA . LEU A 1 84 ? 9.842 1.166 7.854 1.00 95.62 84 LEU A CA 1
ATOM 630 C C . LEU A 1 84 ? 9.041 0.628 9.042 1.00 95.62 84 LEU A C 1
ATOM 632 O O . LEU A 1 84 ? 8.630 1.397 9.903 1.00 95.62 84 LEU A O 1
ATOM 636 N N . VAL A 1 85 ? 8.880 -0.690 9.152 1.00 93.75 85 VAL A N 1
ATOM 637 C CA . VAL A 1 85 ? 8.115 -1.290 10.253 1.00 93.75 85 VAL A CA 1
ATOM 638 C C . VAL A 1 85 ? 8.737 -0.977 11.614 1.00 93.75 85 VAL A C 1
ATOM 640 O O . VAL A 1 85 ? 8.014 -0.614 12.540 1.00 93.75 85 VAL A O 1
ATOM 643 N N . GLN A 1 86 ? 10.064 -1.084 11.749 1.00 93.19 86 GLN A N 1
ATOM 644 C CA . GLN A 1 86 ? 10.748 -0.758 13.007 1.00 93.19 86 GLN A CA 1
ATOM 645 C C . GLN A 1 86 ? 10.577 0.716 13.384 1.00 93.19 86 GLN A C 1
ATOM 647 O O . GLN A 1 86 ? 10.373 1.034 14.556 1.00 93.19 86 GLN A O 1
ATOM 652 N N . LEU A 1 87 ? 10.628 1.615 12.398 1.00 95.88 87 LEU A N 1
ATOM 653 C CA . LEU A 1 87 ? 10.390 3.039 12.604 1.00 95.88 87 LEU A CA 1
ATOM 654 C C . LEU A 1 87 ? 8.956 3.302 13.078 1.00 95.88 87 LEU A C 1
ATOM 656 O O . LEU A 1 87 ? 8.766 3.995 14.074 1.00 95.88 87 LEU A O 1
ATOM 660 N N . LEU A 1 88 ? 7.958 2.724 12.406 1.00 96.44 88 LEU A N 1
ATOM 661 C CA . LEU A 1 88 ? 6.548 2.955 12.724 1.00 96.44 88 LEU A CA 1
ATOM 662 C C . LEU A 1 88 ? 6.156 2.374 14.085 1.00 96.44 88 LEU A C 1
ATOM 664 O O . LEU A 1 88 ? 5.544 3.070 14.887 1.00 96.44 88 LEU A O 1
ATOM 668 N N . ARG A 1 89 ? 6.586 1.148 14.409 1.00 94.50 89 ARG A N 1
ATOM 669 C CA . ARG A 1 89 ? 6.281 0.505 15.704 1.00 94.50 89 ARG A CA 1
ATOM 670 C C . ARG A 1 89 ? 6.814 1.267 16.919 1.00 94.50 89 ARG A C 1
ATOM 672 O O . ARG A 1 89 ? 6.330 1.050 18.022 1.00 94.50 89 ARG A O 1
ATOM 679 N N . ARG A 1 90 ? 7.829 2.118 16.740 1.00 95.50 90 ARG A N 1
ATOM 680 C CA . ARG A 1 90 ? 8.385 2.968 17.807 1.00 95.50 90 ARG A CA 1
ATOM 681 C C . ARG A 1 90 ? 7.640 4.290 17.982 1.00 95.50 90 ARG A C 1
ATOM 683 O O . ARG A 1 90 ? 7.915 4.996 18.947 1.00 95.50 90 ARG A O 1
ATOM 690 N N . ARG A 1 91 ? 6.805 4.680 17.018 1.00 97.62 91 ARG A N 1
ATOM 691 C CA . ARG A 1 91 ? 6.217 6.027 16.940 1.00 97.62 91 ARG A CA 1
ATOM 692 C C . ARG A 1 91 ? 4.695 6.018 16.962 1.00 97.62 91 ARG A C 1
ATOM 694 O O . ARG A 1 91 ? 4.131 7.008 17.399 1.00 97.62 91 ARG A O 1
ATOM 701 N N . LEU A 1 92 ? 4.073 4.934 16.506 1.00 96.56 92 LEU A N 1
ATOM 702 C CA . LEU A 1 92 ? 2.626 4.762 16.497 1.00 96.56 92 LEU A CA 1
ATOM 703 C C . LEU A 1 92 ? 2.168 3.957 17.709 1.00 96.56 92 LEU A C 1
ATOM 705 O O . LEU A 1 92 ? 2.877 3.079 18.204 1.00 96.56 92 LEU A O 1
ATOM 709 N N . THR A 1 93 ? 0.947 4.237 18.132 1.00 97.06 93 THR A N 1
ATOM 710 C CA . THR A 1 93 ? 0.202 3.495 19.151 1.00 97.06 93 THR A CA 1
ATOM 711 C C . THR A 1 93 ? -0.692 2.418 18.535 1.00 97.06 93 THR A C 1
ATOM 713 O O . THR A 1 93 ? -0.966 1.406 19.182 1.00 97.06 93 THR A O 1
ATOM 716 N N . ILE A 1 94 ? -1.102 2.596 17.274 1.00 96.12 94 ILE A N 1
ATOM 717 C CA . ILE A 1 94 ? -1.928 1.633 16.534 1.00 96.12 94 ILE A CA 1
ATOM 718 C C . ILE A 1 94 ? -1.108 0.488 15.902 1.00 96.12 94 ILE A C 1
ATOM 720 O O . ILE A 1 94 ? 0.085 0.649 15.617 1.00 96.12 94 ILE A O 1
ATOM 724 N N . PRO A 1 95 ? -1.720 -0.689 15.653 1.00 95.94 95 PRO A N 1
ATOM 725 C CA . PRO A 1 95 ? -1.046 -1.821 15.023 1.00 95.94 95 PRO A CA 1
ATOM 726 C C . PRO A 1 95 ? -0.458 -1.505 13.641 1.00 95.94 95 PRO A C 1
ATOM 728 O O . PRO A 1 95 ? -1.046 -0.785 12.833 1.00 95.94 95 PRO A O 1
ATOM 731 N N . VAL A 1 96 ? 0.685 -2.131 13.343 1.00 94.75 96 VAL A N 1
ATOM 732 C CA . VAL A 1 96 ? 1.395 -2.006 12.062 1.00 94.75 96 VAL A CA 1
ATOM 733 C C . VAL A 1 96 ? 1.489 -3.370 11.382 1.00 94.75 96 VAL A C 1
ATOM 735 O O . VAL A 1 96 ? 2.005 -4.318 11.971 1.00 94.75 96 VAL A O 1
ATOM 738 N N . VAL A 1 97 ? 1.043 -3.458 10.128 1.00 92.88 97 VAL A N 1
ATOM 739 C CA . VAL A 1 97 ? 1.144 -4.633 9.249 1.00 92.88 97 VAL A CA 1
ATOM 740 C C . VAL A 1 97 ? 2.188 -4.364 8.171 1.00 92.88 97 VAL A C 1
ATOM 742 O O . VAL A 1 97 ? 2.069 -3.422 7.402 1.00 92.88 97 VAL A O 1
ATOM 745 N N . ALA A 1 98 ? 3.209 -5.200 8.068 1.00 91.25 98 ALA A N 1
ATOM 746 C CA . ALA A 1 98 ? 4.229 -5.115 7.034 1.00 91.25 98 ALA A CA 1
ATOM 747 C C . ALA A 1 98 ? 3.724 -5.597 5.669 1.00 91.25 98 ALA A C 1
ATOM 749 O O . ALA A 1 98 ? 3.080 -6.641 5.567 1.00 91.25 98 ALA A O 1
ATOM 750 N N . ALA A 1 99 ? 4.089 -4.889 4.605 1.00 90.62 99 ALA A N 1
ATOM 751 C CA . ALA A 1 99 ? 3.825 -5.276 3.227 1.00 90.62 99 ALA A CA 1
ATOM 752 C C . ALA A 1 99 ? 5.073 -5.051 2.358 1.00 90.62 99 ALA A C 1
ATOM 754 O O . ALA A 1 99 ? 5.560 -3.932 2.232 1.00 90.62 99 ALA A O 1
ATOM 755 N N . GLY A 1 100 ? 5.566 -6.120 1.725 1.00 84.81 100 GLY A N 1
ATOM 756 C CA . GLY A 1 100 ? 6.729 -6.076 0.828 1.00 84.81 100 GLY A CA 1
ATOM 757 C C . GLY A 1 100 ? 7.875 -7.003 1.244 1.00 84.81 100 GLY A C 1
ATOM 758 O O . GLY A 1 100 ? 8.118 -7.232 2.427 1.00 84.81 100 GLY A O 1
ATOM 759 N N . GLY A 1 101 ? 8.569 -7.584 0.257 1.00 70.75 101 GLY A N 1
ATOM 760 C CA . GLY A 1 101 ? 9.868 -8.240 0.482 1.00 70.75 101 GLY A CA 1
ATOM 761 C C . GLY A 1 101 ? 9.910 -9.761 0.680 1.00 70.75 101 GLY A C 1
ATOM 762 O O . GLY A 1 101 ? 10.994 -10.287 0.910 1.00 70.75 101 GLY A O 1
ATOM 763 N N . HIS A 1 102 ? 8.818 -10.521 0.536 1.00 61.75 102 HIS A N 1
ATOM 764 C CA . HIS A 1 102 ? 8.889 -11.979 0.731 1.00 61.75 102 HIS A CA 1
ATOM 765 C C . HIS A 1 102 ? 9.366 -12.726 -0.520 1.00 61.75 102 HIS A C 1
ATOM 767 O O . HIS A 1 102 ? 8.578 -13.041 -1.414 1.00 61.75 102 HIS A O 1
ATOM 773 N N . HIS A 1 103 ? 10.657 -13.054 -0.541 1.00 51.69 103 HIS A N 1
ATOM 774 C CA . HIS A 1 103 ? 11.279 -13.940 -1.524 1.00 51.69 103 HIS A CA 1
ATOM 775 C C . HIS A 1 103 ? 11.749 -15.231 -0.832 1.00 51.69 103 HIS A C 1
ATOM 777 O O . HIS A 1 103 ? 12.885 -15.337 -0.380 1.00 51.69 103 HIS A O 1
ATOM 783 N N . GLY A 1 104 ? 10.861 -16.223 -0.725 1.00 50.94 104 GLY A N 1
ATOM 784 C CA . GLY A 1 104 ? 11.217 -17.578 -0.278 1.00 50.94 104 GLY A CA 1
ATOM 785 C C . GLY A 1 104 ? 11.592 -17.725 1.207 1.00 50.94 104 GLY A C 1
ATOM 786 O O . GLY A 1 104 ? 11.288 -16.865 2.032 1.00 50.94 104 GLY A O 1
ATOM 787 N N . ARG A 1 105 ? 12.248 -18.850 1.541 1.00 43.44 105 ARG A N 1
ATOM 788 C CA . ARG A 1 105 ? 12.571 -19.308 2.917 1.00 43.44 105 ARG A CA 1
ATOM 789 C C . ARG A 1 105 ? 13.433 -18.310 3.714 1.00 43.44 105 ARG A C 1
ATOM 791 O O . ARG A 1 105 ? 13.402 -18.298 4.937 1.00 43.44 105 ARG A O 1
ATOM 798 N N . SER A 1 106 ? 14.168 -17.427 3.036 1.00 49.31 106 SER A N 1
ATOM 799 C CA . SER A 1 106 ? 14.970 -16.356 3.652 1.00 49.31 106 SER A CA 1
ATOM 800 C C . SER A 1 106 ? 14.111 -15.242 4.267 1.00 49.31 106 SER A C 1
ATOM 802 O O . SER A 1 106 ? 14.542 -14.571 5.203 1.00 49.31 106 SER A O 1
ATOM 804 N N . GLY A 1 107 ? 12.884 -15.056 3.766 1.00 51.56 107 GLY A N 1
ATOM 805 C CA . GLY A 1 107 ? 11.929 -14.069 4.275 1.00 51.56 107 GLY A CA 1
ATOM 806 C C . GLY A 1 107 ? 11.267 -14.467 5.597 1.00 51.56 107 GLY A C 1
ATOM 807 O O . GLY A 1 107 ? 10.604 -13.632 6.212 1.00 51.56 107 GLY A O 1
ATOM 808 N N . ASP A 1 108 ? 11.450 -15.710 6.053 1.00 53.00 108 ASP A N 1
ATOM 809 C CA . ASP A 1 108 ? 10.885 -16.195 7.316 1.00 53.00 108 ASP A CA 1
ATOM 810 C C . ASP A 1 108 ? 11.516 -15.478 8.520 1.00 53.00 108 ASP A C 1
ATOM 812 O O . ASP A 1 108 ? 10.797 -15.045 9.413 1.00 53.00 108 ASP A O 1
ATOM 816 N N . ARG A 1 109 ? 12.823 -15.172 8.477 1.00 53.44 109 ARG A N 1
ATOM 817 C CA . ARG A 1 109 ? 13.497 -14.395 9.538 1.00 53.44 109 ARG A CA 1
ATOM 818 C C . ARG A 1 109 ? 12.959 -12.969 9.673 1.00 53.44 109 ARG A C 1
ATOM 820 O O . ARG A 1 109 ? 12.836 -12.456 10.781 1.00 53.44 109 ARG A O 1
ATOM 827 N N . GLN A 1 110 ? 12.622 -12.323 8.556 1.00 54.78 110 GLN A N 1
ATOM 828 C CA . GLN A 1 110 ? 12.045 -10.975 8.565 1.00 54.78 110 GLN A CA 1
ATOM 829 C C . GLN A 1 110 ? 10.603 -10.996 9.094 1.00 54.78 110 GLN A C 1
ATOM 831 O O . GLN A 1 110 ? 10.210 -10.101 9.839 1.00 54.78 110 GLN A O 1
ATOM 836 N N . ARG A 1 111 ? 9.834 -12.043 8.762 1.00 56.84 111 ARG A N 1
ATOM 837 C CA . ARG A 1 111 ? 8.490 -12.279 9.312 1.00 56.84 111 ARG A CA 1
ATOM 838 C C . ARG A 1 111 ? 8.518 -12.563 10.808 1.00 56.84 111 ARG A C 1
ATOM 840 O O . ARG A 1 111 ? 7.659 -12.054 11.520 1.00 56.84 111 ARG A O 1
ATOM 847 N N . ASP A 1 112 ? 9.494 -13.323 11.287 1.00 57.75 112 ASP A N 1
ATOM 848 C CA . ASP A 1 112 ? 9.639 -13.624 12.711 1.00 57.75 112 ASP A CA 1
ATOM 849 C C . ASP A 1 112 ? 10.058 -12.375 13.501 1.00 57.75 112 ASP A C 1
ATOM 851 O O . ASP A 1 112 ? 9.488 -12.096 14.553 1.00 57.75 112 ASP A O 1
ATOM 855 N N . ALA A 1 113 ? 10.958 -11.550 12.949 1.00 58.25 113 ALA A N 1
ATOM 856 C CA . ALA A 1 113 ? 11.379 -10.285 13.561 1.00 58.25 113 ALA A CA 1
ATOM 857 C C . ALA A 1 113 ? 10.266 -9.217 13.605 1.00 58.25 113 ALA A C 1
ATOM 859 O O . ALA A 1 113 ? 10.237 -8.369 14.499 1.00 58.25 113 ALA A O 1
ATOM 860 N N . VAL A 1 114 ? 9.349 -9.236 12.635 1.00 55.91 114 VAL A N 1
ATOM 861 C CA . VAL A 1 114 ? 8.212 -8.304 12.562 1.00 55.91 114 VAL A CA 1
ATOM 862 C C . VAL A 1 114 ? 6.962 -8.851 13.270 1.00 55.91 114 VAL A C 1
ATOM 864 O O . VAL A 1 114 ? 6.122 -8.074 13.721 1.00 55.91 114 VAL A O 1
ATOM 867 N N . GLY A 1 115 ? 6.880 -10.167 13.456 1.00 56.44 115 GLY A N 1
ATOM 868 C CA . GLY A 1 115 ? 5.716 -10.881 13.964 1.00 56.44 115 GLY A CA 1
ATOM 869 C C . GLY A 1 115 ? 4.879 -11.458 12.820 1.00 56.44 115 GLY A C 1
ATOM 870 O O . GLY A 1 115 ? 4.315 -10.734 12.002 1.00 56.44 115 GLY A O 1
ATOM 871 N N . ARG A 1 116 ? 4.736 -12.788 12.797 1.00 53.25 116 ARG A N 1
ATOM 872 C CA . ARG A 1 116 ? 4.043 -13.568 11.749 1.00 53.25 116 ARG A CA 1
ATOM 873 C C . ARG A 1 116 ? 2.617 -13.096 11.420 1.00 53.25 116 ARG A C 1
ATOM 875 O O . ARG A 1 116 ? 2.169 -13.279 10.294 1.00 53.25 116 ARG A O 1
ATOM 882 N N . ARG A 1 117 ? 1.909 -12.512 12.397 1.00 52.78 117 ARG A N 1
ATOM 883 C CA . ARG A 1 117 ? 0.524 -12.009 12.270 1.00 52.78 117 ARG A CA 1
ATOM 884 C C . ARG A 1 117 ? 0.420 -10.633 11.597 1.00 52.78 117 ARG A C 1
ATOM 886 O O . ARG A 1 117 ? -0.681 -10.195 11.300 1.00 52.78 117 ARG A O 1
ATOM 893 N N . ALA A 1 118 ? 1.545 -9.972 11.340 1.00 56.75 118 ALA A N 1
ATOM 894 C CA . ALA A 1 118 ? 1.614 -8.609 10.831 1.00 56.75 118 ALA A CA 1
ATOM 895 C C . ALA A 1 118 ? 2.276 -8.554 9.445 1.00 56.75 118 ALA A C 1
ATOM 897 O O . ALA A 1 118 ? 3.101 -7.680 9.204 1.00 56.75 118 ALA A O 1
ATOM 898 N N . TYR A 1 119 ? 1.981 -9.497 8.539 1.00 61.00 119 TYR A N 1
ATOM 899 C CA . TYR A 1 119 ? 2.646 -9.559 7.232 1.00 61.00 119 TYR A CA 1
ATOM 900 C C . TYR A 1 119 ? 1.689 -9.860 6.067 1.00 61.00 119 TYR A C 1
ATOM 902 O O . TYR A 1 119 ? 1.042 -10.905 6.038 1.00 61.00 119 TYR A O 1
ATOM 910 N N . SER A 1 120 ? 1.661 -8.981 5.063 1.00 65.19 120 SER A N 1
ATOM 911 C CA . SER A 1 120 ? 0.905 -9.121 3.813 1.00 65.19 120 SER A CA 1
ATOM 912 C C . SER A 1 120 ? 1.804 -9.605 2.665 1.00 65.19 120 SER A C 1
ATOM 914 O O . SER A 1 120 ? 2.934 -9.145 2.496 1.00 65.19 120 SER A O 1
ATOM 916 N N . SER A 1 121 ? 1.340 -10.585 1.875 1.00 66.56 121 SER A N 1
ATOM 917 C CA . SER A 1 121 ? 2.137 -11.275 0.835 1.00 66.56 121 SER A CA 1
ATOM 918 C C . SER A 1 121 ? 1.399 -11.513 -0.472 1.00 66.56 121 SER A C 1
ATOM 920 O O . SER A 1 121 ? 1.178 -12.653 -0.871 1.00 66.56 121 SER A O 1
ATOM 922 N N . VAL A 1 122 ? 1.079 -10.443 -1.188 1.00 66.69 122 VAL A N 1
ATOM 923 C CA . VAL A 1 122 ? 0.278 -10.537 -2.416 1.00 66.69 122 VAL A CA 1
ATOM 924 C C . VAL A 1 122 ? 0.979 -11.332 -3.531 1.00 66.69 122 VAL A C 1
ATOM 926 O O . VAL A 1 122 ? 0.351 -12.178 -4.159 1.00 66.69 122 VAL A O 1
ATOM 929 N N . ARG A 1 123 ? 2.301 -11.172 -3.726 1.00 67.38 123 ARG A N 1
ATOM 930 C CA . ARG A 1 123 ? 3.048 -11.880 -4.794 1.00 67.38 123 ARG A CA 1
ATOM 931 C C . ARG A 1 123 ? 2.899 -13.405 -4.730 1.00 67.38 123 ARG A C 1
ATOM 933 O O . ARG A 1 123 ? 2.882 -14.056 -5.767 1.00 67.38 123 ARG A O 1
ATOM 940 N N . ARG A 1 124 ? 2.792 -13.981 -3.528 1.00 73.69 124 ARG A N 1
ATOM 941 C CA . ARG A 1 124 ? 2.706 -15.438 -3.342 1.00 73.69 124 ARG A CA 1
ATOM 942 C C . ARG A 1 124 ? 1.353 -16.004 -3.787 1.00 73.69 124 ARG A C 1
ATOM 944 O O . ARG A 1 124 ? 1.305 -17.153 -4.204 1.00 73.69 124 ARG A O 1
ATOM 951 N N . PHE A 1 125 ? 0.298 -15.192 -3.741 1.00 81.06 125 PHE A N 1
ATOM 952 C CA . PHE A 1 125 ? -1.047 -15.582 -4.164 1.00 81.06 125 PHE A CA 1
ATOM 953 C C . PHE A 1 125 ? -1.291 -15.395 -5.668 1.00 81.06 125 PHE A C 1
ATOM 955 O O . PHE A 1 125 ? -2.257 -15.934 -6.191 1.00 81.06 125 PHE A O 1
ATOM 962 N N . LEU A 1 126 ? -0.401 -14.703 -6.395 1.00 82.25 126 LEU A N 1
ATOM 963 C CA . LEU A 1 126 ? -0.558 -14.483 -7.842 1.00 82.25 126 LEU A CA 1
ATOM 964 C C . LEU A 1 126 ? -0.620 -15.782 -8.654 1.00 82.25 126 LEU A C 1
ATOM 966 O O . LEU A 1 126 ? -1.294 -15.820 -9.681 1.00 82.25 126 LEU A O 1
ATOM 970 N N . LEU A 1 127 ? 0.075 -16.828 -8.198 1.00 84.12 127 LEU A N 1
ATOM 971 C CA . LEU A 1 127 ? 0.121 -18.128 -8.871 1.00 84.12 127 LEU A CA 1
ATOM 972 C C . LEU A 1 127 ? -0.956 -19.108 -8.381 1.00 84.12 127 LEU A C 1
ATOM 974 O O . LEU A 1 127 ? -1.104 -20.174 -8.973 1.00 84.12 127 LEU A O 1
ATOM 978 N N . CYS A 1 128 ? -1.736 -18.759 -7.355 1.00 88.44 128 CYS A N 1
ATOM 979 C CA . CYS A 1 128 ? -2.860 -19.579 -6.902 1.00 88.44 128 CYS A CA 1
ATOM 980 C C . CYS A 1 128 ? -3.936 -19.691 -8.003 1.00 88.44 128 CYS A C 1
ATOM 982 O O . CYS A 1 128 ? -4.062 -18.773 -8.820 1.00 88.44 128 CYS A O 1
ATOM 984 N N . PRO A 1 129 ? -4.693 -20.797 -8.083 1.00 88.75 129 PRO A N 1
ATOM 985 C CA . PRO A 1 129 ? -5.706 -20.989 -9.125 1.00 88.75 129 PRO A CA 1
ATOM 986 C C . PRO A 1 129 ? -6.853 -19.967 -9.058 1.00 88.75 129 PRO A C 1
ATOM 988 O O . PRO A 1 129 ? -7.428 -19.642 -10.087 1.00 88.75 129 PRO A O 1
ATOM 991 N N . GLU A 1 130 ? -7.138 -19.405 -7.883 1.00 93.44 130 GLU A N 1
ATOM 992 C CA . GLU A 1 130 ? -8.170 -18.383 -7.667 1.00 93.44 130 GLU A CA 1
ATOM 993 C C . GLU A 1 130 ? -7.766 -16.999 -8.206 1.00 93.44 130 GLU A C 1
ATOM 995 O O . GLU A 1 130 ? -8.605 -16.113 -8.360 1.00 93.44 130 GLU A O 1
ATOM 1000 N N . SER A 1 131 ? -6.475 -16.789 -8.485 1.00 92.62 131 SER A N 1
ATOM 1001 C CA . SER A 1 131 ? -5.967 -15.536 -9.043 1.00 92.62 131 SER A CA 1
ATOM 1002 C C . SER A 1 131 ? -6.370 -15.390 -10.510 1.00 92.62 131 SER A C 1
ATOM 1004 O O . SER A 1 131 ? -6.087 -16.260 -11.336 1.00 92.62 131 SER A O 1
ATOM 1006 N N . ALA A 1 132 ? -6.913 -14.224 -10.859 1.00 92.62 132 ALA A N 1
ATOM 1007 C CA . ALA A 1 132 ? -7.241 -13.841 -12.232 1.00 92.62 132 ALA A CA 1
ATOM 1008 C C . ALA A 1 132 ? -6.008 -13.488 -13.098 1.00 92.62 132 ALA A C 1
ATOM 1010 O O . ALA A 1 132 ? -6.160 -12.946 -14.190 1.00 92.62 132 ALA A O 1
ATOM 1011 N N . ALA A 1 133 ? -4.784 -13.761 -12.626 1.00 89.88 133 ALA A N 1
ATOM 1012 C CA . ALA A 1 133 ? -3.575 -13.601 -13.429 1.00 89.88 133 ALA A CA 1
ATOM 1013 C C . ALA A 1 133 ? -3.651 -14.467 -14.695 1.00 89.88 133 ALA A C 1
ATOM 1015 O O . ALA A 1 133 ? -3.830 -15.686 -14.608 1.00 89.88 133 ALA A O 1
ATOM 1016 N N . ASP A 1 134 ? -3.480 -13.838 -15.857 1.00 92.12 134 ASP A N 1
ATOM 1017 C CA . ASP A 1 134 ? -3.506 -14.529 -17.141 1.00 92.12 134 ASP A CA 1
ATOM 1018 C C . ASP A 1 134 ? -2.280 -15.441 -17.344 1.00 92.12 134 ASP A C 1
ATOM 1020 O O . ASP A 1 134 ? -1.301 -15.424 -16.585 1.00 92.12 134 ASP A O 1
ATOM 1024 N N . ALA A 1 135 ? -2.340 -16.270 -18.388 1.00 91.19 135 ALA A N 1
ATOM 1025 C CA . ALA A 1 135 ? -1.277 -17.214 -18.715 1.00 91.19 135 ALA A CA 1
ATOM 1026 C C . ALA A 1 135 ? 0.059 -16.521 -19.040 1.00 91.19 135 ALA A C 1
ATOM 1028 O O . ALA A 1 135 ? 1.115 -17.039 -18.676 1.00 91.19 135 ALA A O 1
ATOM 1029 N N . GLY A 1 136 ? 0.024 -15.345 -19.674 1.00 90.06 136 GLY A N 1
ATOM 1030 C CA . GLY A 1 136 ? 1.212 -14.561 -20.002 1.00 90.06 136 GLY A CA 1
ATOM 1031 C C . GLY A 1 136 ? 1.905 -14.023 -18.752 1.00 90.06 136 GLY A C 1
ATOM 1032 O O . GLY A 1 136 ? 3.117 -14.177 -18.604 1.00 90.06 136 GLY A O 1
ATOM 1033 N N . TYR A 1 137 ? 1.147 -13.471 -17.803 1.00 88.44 137 TYR A N 1
ATOM 1034 C CA . TYR A 1 137 ? 1.683 -12.973 -16.541 1.00 88.44 137 TYR A CA 1
ATOM 1035 C C . TYR A 1 137 ? 2.224 -14.108 -15.667 1.00 88.44 137 TYR A C 1
ATOM 1037 O O . TYR A 1 137 ? 3.321 -13.995 -15.113 1.00 88.44 137 TYR A O 1
ATOM 1045 N N . ARG A 1 138 ? 1.513 -15.241 -15.597 1.00 88.56 138 ARG A N 1
ATOM 1046 C CA . ARG A 1 138 ? 1.995 -16.447 -14.901 1.00 88.56 138 ARG A CA 1
ATOM 1047 C C . ARG A 1 138 ? 3.299 -16.957 -15.511 1.00 88.56 138 ARG A C 1
ATOM 1049 O O . ARG A 1 138 ? 4.255 -17.190 -14.772 1.00 88.56 138 ARG A O 1
ATOM 1056 N N . ALA A 1 139 ? 3.372 -17.067 -16.839 1.00 88.31 139 ALA A N 1
ATOM 1057 C CA . ALA A 1 139 ? 4.593 -17.463 -17.537 1.00 88.31 139 ALA A CA 1
ATOM 1058 C C . ALA A 1 139 ? 5.742 -16.480 -17.267 1.00 88.31 139 ALA A C 1
ATOM 1060 O O . ALA A 1 139 ? 6.853 -16.912 -16.977 1.00 88.31 139 ALA A O 1
ATOM 1061 N N . ALA A 1 140 ? 5.479 -15.170 -17.276 1.00 86.25 140 ALA A N 1
ATOM 1062 C CA . ALA A 1 140 ? 6.483 -14.155 -16.962 1.00 86.25 140 ALA A CA 1
ATOM 1063 C C . ALA A 1 140 ?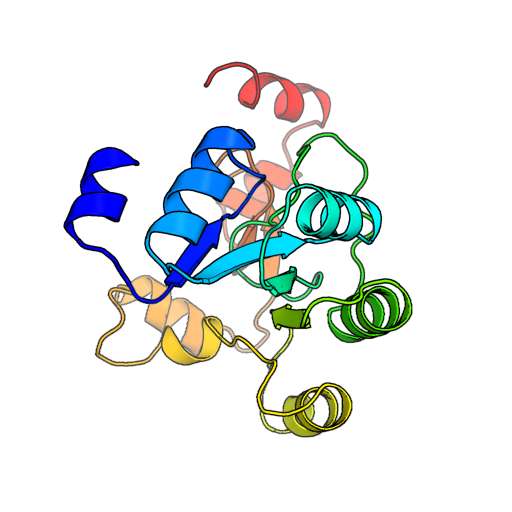 7.026 -14.281 -15.527 1.00 86.25 140 ALA A C 1
ATOM 1065 O O . ALA A 1 140 ? 8.227 -14.131 -15.315 1.00 86.25 140 ALA A O 1
ATOM 1066 N N . ILE A 1 141 ? 6.174 -14.599 -14.544 1.00 83.62 141 ILE A N 1
ATOM 1067 C CA . ILE A 1 141 ? 6.601 -14.847 -13.157 1.00 83.62 141 ILE A CA 1
ATOM 1068 C C . ILE A 1 141 ? 7.439 -16.131 -13.051 1.00 83.62 141 ILE A C 1
ATOM 1070 O O . ILE A 1 141 ? 8.432 -16.140 -12.325 1.00 83.62 141 ILE A O 1
ATOM 1074 N N . HIS A 1 142 ? 7.053 -17.205 -13.748 1.00 82.12 142 HIS A N 1
ATOM 1075 C CA . HIS A 1 142 ? 7.772 -18.485 -13.725 1.00 82.12 142 HIS A CA 1
ATOM 1076 C C . HIS A 1 142 ? 9.127 -18.423 -14.436 1.00 82.12 142 HIS A C 1
ATOM 1078 O O . HIS A 1 142 ? 10.115 -18.944 -13.924 1.00 82.12 142 HIS A O 1
ATOM 1084 N N . ASN A 1 143 ? 9.175 -17.767 -15.595 1.00 76.50 143 ASN A N 1
ATOM 1085 C CA . ASN A 1 143 ? 10.352 -17.717 -16.460 1.00 76.50 143 ASN A CA 1
ATOM 1086 C C . ASN A 1 143 ? 11.352 -16.630 -16.053 1.00 76.50 143 ASN A C 1
ATOM 1088 O O . ASN A 1 143 ? 12.437 -16.548 -16.630 1.00 76.50 143 ASN A O 1
ATOM 1092 N N . SER A 1 144 ? 11.028 -15.784 -15.069 1.00 67.00 144 SER A N 1
ATOM 1093 C CA . SER A 1 144 ? 11.969 -14.789 -14.562 1.00 67.00 144 SER A CA 1
ATOM 1094 C C . SER A 1 144 ? 13.034 -15.464 -13.685 1.00 67.00 144 SER A C 1
ATOM 1096 O O . SER A 1 144 ? 12.951 -15.423 -12.458 1.00 67.00 144 SER A O 1
ATOM 1098 N N . LEU A 1 145 ? 14.042 -16.079 -14.311 1.00 50.00 145 LEU A N 1
ATOM 1099 C CA . LEU A 1 145 ? 15.172 -16.728 -13.628 1.00 50.00 145 LEU A CA 1
ATOM 1100 C C . LEU A 1 145 ? 15.980 -15.750 -12.748 1.00 50.00 145 LEU A C 1
ATOM 1102 O O . LEU A 1 145 ? 16.544 -16.166 -11.743 1.00 50.00 145 LEU A O 1
ATOM 1106 N N . GLU A 1 146 ? 15.943 -14.445 -13.050 1.00 54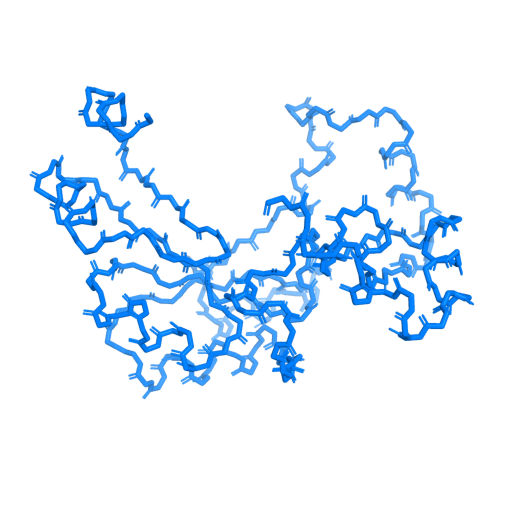.75 146 GLU A N 1
ATOM 1107 C CA . GLU A 1 146 ? 16.574 -13.380 -12.242 1.00 54.75 146 GLU A CA 1
ATOM 1108 C C . GLU A 1 146 ? 15.586 -12.318 -11.719 1.00 54.75 146 GLU A C 1
ATOM 1110 O O . GLU A 1 146 ? 15.973 -11.396 -11.005 1.00 54.75 146 GLU A O 1
ATOM 1115 N N . GLY A 1 147 ? 14.291 -12.437 -12.043 1.00 60.72 147 GLY A N 1
ATOM 1116 C CA . GLY A 1 147 ? 13.204 -11.690 -11.397 1.00 60.72 147 GLY A CA 1
ATOM 1117 C C . GLY A 1 147 ? 13.371 -10.172 -11.271 1.00 60.72 147 GLY A C 1
ATOM 1118 O O . GLY A 1 147 ? 12.823 -9.608 -10.318 1.00 60.72 147 GLY A O 1
ATOM 1119 N N . ARG A 1 148 ? 14.116 -9.502 -12.169 1.00 78.94 148 ARG A N 1
ATOM 1120 C CA . ARG A 1 148 ? 14.358 -8.056 -12.070 1.00 78.94 148 ARG A CA 1
ATOM 1121 C C . ARG A 1 148 ? 13.025 -7.318 -12.101 1.00 78.94 148 ARG A C 1
ATOM 1123 O O . ARG A 1 148 ? 12.328 -7.277 -13.116 1.00 78.94 148 ARG A O 1
ATOM 1130 N N . THR A 1 149 ? 12.689 -6.715 -10.967 1.00 88.12 149 THR A N 1
ATOM 1131 C CA . THR A 1 149 ? 11.557 -5.802 -10.866 1.00 88.12 149 THR A CA 1
ATOM 1132 C C . THR A 1 149 ? 12.061 -4.377 -10.865 1.00 88.12 149 THR A C 1
ATOM 1134 O O . THR A 1 149 ? 13.085 -4.064 -10.256 1.00 88.12 149 THR A O 1
ATOM 1137 N N . VAL A 1 150 ? 11.325 -3.507 -11.533 1.00 90.19 150 VAL A N 1
ATOM 1138 C CA . VAL A 1 150 ? 11.639 -2.086 -11.626 1.00 90.19 150 VAL A CA 1
ATOM 1139 C C . VAL A 1 150 ? 10.439 -1.284 -11.180 1.00 90.19 150 VAL A C 1
ATOM 1141 O O . VAL A 1 150 ? 9.296 -1.728 -11.308 1.00 90.19 150 VAL A O 1
ATOM 1144 N N . LEU A 1 151 ? 10.718 -0.115 -10.619 1.00 90.94 151 LEU A N 1
ATOM 1145 C CA . LEU A 1 151 ? 9.695 0.855 -10.301 1.00 90.94 151 LEU A CA 1
ATOM 1146 C C . LEU A 1 151 ? 9.527 1.790 -11.496 1.00 90.94 151 LEU A C 1
ATOM 1148 O O . LEU A 1 151 ? 10.487 2.434 -11.905 1.00 90.94 151 LEU A O 1
ATOM 1152 N N . THR A 1 152 ? 8.320 1.872 -12.045 1.00 91.31 152 THR A N 1
ATOM 1153 C CA . THR A 1 152 ? 8.025 2.744 -13.186 1.00 91.31 152 THR A CA 1
ATOM 1154 C C . THR A 1 152 ? 6.668 3.413 -13.024 1.00 91.31 152 THR A C 1
ATOM 1156 O O . THR A 1 152 ? 5.737 2.814 -12.492 1.00 91.31 152 THR A O 1
ATOM 1159 N N . SER A 1 153 ? 6.549 4.658 -13.481 1.00 91.44 153 SER A N 1
ATOM 1160 C CA . SER A 1 153 ? 5.266 5.349 -13.645 1.00 91.44 153 SER A CA 1
ATOM 1161 C C . SER A 1 153 ? 4.721 5.251 -15.071 1.00 91.44 153 SER A C 1
ATOM 1163 O O . SER A 1 153 ? 3.589 5.656 -15.312 1.00 91.44 153 SER A O 1
ATOM 1165 N N . ALA A 1 154 ? 5.480 4.681 -16.014 1.00 90.31 154 ALA A N 1
ATOM 1166 C CA . ALA A 1 154 ? 5.144 4.686 -17.440 1.00 90.31 154 ALA A CA 1
ATOM 1167 C C . ALA A 1 154 ? 3.857 3.923 -17.790 1.00 90.31 154 ALA A C 1
ATOM 1169 O O . ALA A 1 154 ? 3.279 4.154 -18.844 1.00 90.31 154 ALA A O 1
ATOM 1170 N N . ILE A 1 155 ? 3.413 3.014 -16.918 1.00 89.50 155 ILE A N 1
ATOM 1171 C CA . ILE A 1 155 ? 2.231 2.181 -17.160 1.00 89.50 155 ILE A CA 1
ATOM 1172 C C . ILE A 1 155 ? 0.939 2.906 -16.757 1.00 89.50 155 ILE A C 1
ATOM 1174 O O . ILE A 1 155 ? -0.077 2.746 -17.422 1.00 89.50 155 ILE A O 1
ATOM 1178 N N . SER A 1 156 ? 0.948 3.684 -15.669 1.00 90.00 156 SER A N 1
ATOM 1179 C CA . SER A 1 156 ? -0.293 4.233 -15.093 1.00 90.00 156 SER A CA 1
ATOM 1180 C C . SER A 1 156 ? -0.179 5.664 -14.551 1.00 90.00 156 SER A C 1
ATOM 1182 O O . SER A 1 156 ? -1.041 6.094 -13.791 1.00 90.00 156 SER A O 1
ATOM 1184 N N . GLY A 1 157 ? 0.932 6.360 -14.797 1.00 89.25 157 GLY A N 1
ATOM 1185 C CA . GLY A 1 157 ? 1.217 7.692 -14.249 1.00 89.25 157 GLY A CA 1
ATOM 1186 C C . GLY A 1 157 ? 1.673 7.720 -12.783 1.00 89.25 157 GLY A C 1
ATOM 1187 O O . GLY A 1 157 ? 2.218 8.725 -12.336 1.00 89.25 157 GLY A O 1
ATOM 1188 N N . ARG A 1 158 ? 1.537 6.617 -12.032 1.00 91.75 158 ARG A N 1
ATOM 1189 C CA . ARG A 1 158 ? 1.988 6.492 -10.633 1.00 91.75 158 ARG A CA 1
ATOM 1190 C C . ARG A 1 158 ? 3.074 5.421 -10.503 1.00 91.75 158 ARG A C 1
ATOM 1192 O O . ARG A 1 158 ? 2.976 4.406 -11.190 1.00 91.75 158 ARG A O 1
ATOM 1199 N N . PRO A 1 159 ? 4.082 5.593 -9.626 1.00 92.62 159 PRO A N 1
ATOM 1200 C CA . PRO A 1 159 ? 5.138 4.599 -9.460 1.00 92.62 159 PRO A CA 1
ATOM 1201 C C . PRO A 1 159 ? 4.583 3.231 -9.046 1.00 92.62 159 PRO A C 1
ATOM 1203 O O . PRO A 1 159 ? 3.932 3.105 -8.008 1.00 92.62 159 PRO A O 1
ATOM 1206 N N . ALA A 1 160 ? 4.877 2.199 -9.833 1.00 93.31 160 ALA A N 1
ATOM 1207 C CA . ALA A 1 160 ? 4.501 0.820 -9.562 1.00 93.31 160 ALA A CA 1
ATOM 1208 C C . ALA A 1 160 ? 5.657 -0.141 -9.846 1.00 93.31 160 ALA A C 1
ATOM 1210 O O . ALA A 1 160 ? 6.385 0.010 -10.829 1.00 93.31 160 ALA A O 1
ATOM 1211 N N . ARG A 1 161 ? 5.843 -1.130 -8.967 1.00 92.62 161 ARG A N 1
ATOM 1212 C CA . ARG A 1 161 ? 6.852 -2.177 -9.121 1.00 92.62 161 ARG A CA 1
ATOM 1213 C C . ARG A 1 161 ? 6.278 -3.321 -9.943 1.00 92.62 161 ARG A C 1
ATOM 1215 O O . ARG A 1 161 ? 5.350 -4.001 -9.504 1.00 92.62 161 ARG A O 1
ATOM 1222 N N . CYS A 1 162 ? 6.882 -3.575 -11.093 1.00 89.62 162 CYS A N 1
ATOM 1223 C CA . CYS A 1 162 ? 6.506 -4.659 -11.995 1.00 89.62 162 CYS A CA 1
ATOM 1224 C C . CYS A 1 162 ? 7.746 -5.400 -12.508 1.00 89.62 162 CYS A C 1
ATOM 1226 O O . CYS A 1 162 ? 8.878 -4.978 -12.261 1.00 89.62 162 CYS A O 1
ATOM 1228 N N . LEU A 1 163 ? 7.535 -6.534 -13.181 1.00 89.69 163 LEU A N 1
ATOM 1229 C CA . LEU A 1 163 ? 8.597 -7.194 -13.941 1.00 89.69 163 LEU A CA 1
ATOM 1230 C C . LEU A 1 163 ? 9.051 -6.255 -15.063 1.00 89.69 163 LEU A C 1
ATOM 1232 O O . LEU A 1 163 ? 8.210 -5.660 -15.738 1.00 89.69 163 LEU A O 1
ATOM 1236 N N . ALA A 1 164 ? 10.365 -6.124 -15.246 1.00 88.94 164 ALA A N 1
ATOM 1237 C CA . ALA A 1 164 ? 10.913 -5.284 -16.304 1.00 88.94 164 ALA A CA 1
ATOM 1238 C C . ALA A 1 164 ? 10.375 -5.719 -17.680 1.00 88.94 164 ALA A C 1
ATOM 1240 O O . ALA A 1 164 ? 10.386 -6.90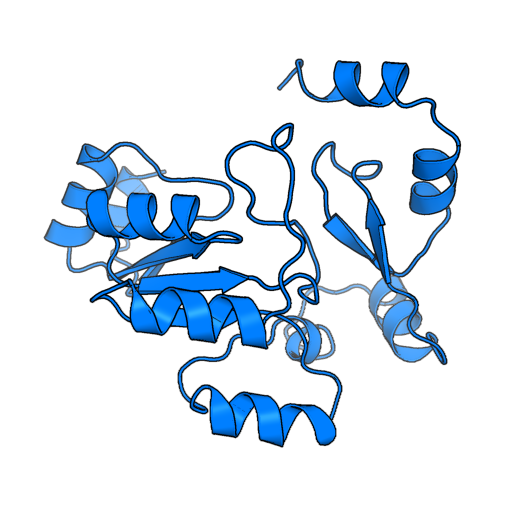0 -18.020 1.00 88.94 164 ALA A O 1
ATOM 1241 N N . ASN A 1 165 ? 9.886 -4.754 -18.458 1.00 88.50 165 ASN A N 1
ATOM 1242 C CA . ASN A 1 165 ? 9.304 -4.966 -19.782 1.00 88.50 165 ASN A CA 1
ATOM 1243 C C . ASN A 1 165 ? 9.540 -3.736 -20.682 1.00 88.50 165 ASN A C 1
ATOM 1245 O O . ASN A 1 165 ? 10.155 -2.754 -20.260 1.00 88.50 165 ASN A O 1
ATOM 1249 N N . ALA A 1 166 ? 9.023 -3.768 -21.913 1.00 89.88 166 ALA A N 1
ATOM 1250 C CA . ALA A 1 166 ? 9.191 -2.683 -22.883 1.00 89.88 166 ALA A CA 1
ATOM 1251 C C . ALA A 1 166 ? 8.649 -1.324 -22.392 1.00 89.88 166 ALA A C 1
ATOM 1253 O O . ALA A 1 166 ? 9.274 -0.295 -22.640 1.00 89.88 166 ALA A O 1
ATOM 1254 N N . PHE A 1 167 ? 7.545 -1.302 -21.633 1.00 88.62 167 PHE A N 1
ATOM 1255 C CA . PHE A 1 167 ? 7.021 -0.064 -21.038 1.00 88.62 167 PHE A CA 1
ATOM 1256 C C . PHE A 1 167 ? 7.979 0.541 -20.013 1.00 88.62 167 PHE A C 1
ATOM 1258 O O . PHE A 1 167 ? 8.083 1.762 -19.912 1.00 88.62 167 PHE A O 1
ATOM 1265 N N . CYS A 1 168 ? 8.707 -0.292 -19.267 1.00 88.31 168 CYS A N 1
ATOM 1266 C CA . CYS A 1 168 ? 9.720 0.194 -18.335 1.00 88.31 168 CYS A CA 1
ATOM 1267 C C . CYS A 1 168 ? 10.845 0.925 -19.077 1.00 88.31 168 CYS A C 1
ATOM 1269 O O . CYS A 1 168 ? 11.188 2.043 -18.699 1.00 88.31 168 CYS A O 1
ATOM 1271 N N . ALA A 1 169 ? 11.348 0.331 -20.165 1.00 88.00 169 ALA A N 1
ATOM 1272 C CA . ALA A 1 169 ? 12.396 0.928 -20.992 1.00 88.00 169 ALA A CA 1
ATOM 1273 C C . ALA A 1 169 ? 11.940 2.243 -21.652 1.00 88.00 169 ALA A C 1
ATOM 1275 O O . ALA A 1 169 ? 12.676 3.228 -21.645 1.00 88.00 169 ALA A O 1
ATOM 1276 N N . LEU A 1 170 ? 10.700 2.291 -22.158 1.00 86.94 170 LEU A N 1
ATOM 1277 C CA . LEU A 1 170 ? 10.098 3.519 -22.694 1.00 86.94 170 LEU A CA 1
ATOM 1278 C C . LEU A 1 170 ? 10.002 4.618 -21.632 1.00 86.94 170 LEU A C 1
ATOM 1280 O O . LEU A 1 170 ? 10.323 5.775 -21.898 1.00 86.94 170 LEU A O 1
ATOM 1284 N N . GLY A 1 171 ? 9.592 4.244 -20.418 1.00 85.00 171 GLY A N 1
ATOM 1285 C CA . GLY A 1 171 ? 9.567 5.138 -19.270 1.00 85.00 171 GLY A CA 1
ATOM 1286 C C . GLY A 1 171 ? 10.928 5.761 -19.012 1.00 85.00 171 GLY A C 1
ATOM 1287 O O . GLY A 1 171 ? 11.028 6.985 -18.981 1.00 85.00 171 GLY A O 1
ATOM 1288 N N . GLU A 1 172 ? 11.964 4.928 -18.876 1.00 82.38 172 GLU A N 1
ATOM 1289 C CA . GLU A 1 172 ? 13.352 5.335 -18.619 1.00 82.38 172 GLU A CA 1
ATOM 1290 C C . GLU A 1 172 ? 13.901 6.289 -19.689 1.00 82.38 172 GLU A C 1
ATOM 1292 O O . GLU A 1 172 ? 14.525 7.288 -19.333 1.00 82.38 172 GLU A O 1
ATOM 1297 N N . ALA A 1 173 ? 13.596 6.042 -20.966 1.00 80.50 173 ALA A N 1
ATOM 1298 C CA . ALA A 1 173 ? 14.022 6.879 -22.088 1.00 80.50 173 ALA A CA 1
ATOM 1299 C C . ALA A 1 173 ? 13.311 8.247 -22.160 1.00 80.50 173 ALA A C 1
ATOM 1301 O O . ALA A 1 173 ? 13.806 9.168 -22.808 1.00 80.50 173 ALA A O 1
ATOM 1302 N N . CYS A 1 174 ? 12.155 8.404 -21.507 1.00 70.69 174 CYS A N 1
ATOM 1303 C CA . CYS A 1 174 ? 11.396 9.651 -21.529 1.00 70.69 174 CYS A CA 1
ATOM 1304 C C . CYS A 1 174 ? 12.010 10.690 -20.560 1.00 70.69 174 CYS A C 1
ATOM 1306 O O . CYS A 1 174 ? 12.152 10.374 -19.370 1.00 70.69 174 CYS A O 1
ATOM 1308 N N . PRO A 1 175 ? 12.348 11.920 -21.010 1.00 62.06 175 PRO A N 1
ATOM 1309 C CA . PRO A 1 175 ? 12.946 12.953 -20.162 1.00 62.06 175 PRO A CA 1
ATOM 1310 C C . PRO A 1 175 ? 12.060 13.299 -18.959 1.00 62.06 175 PRO A C 1
ATOM 1312 O O . PRO A 1 175 ? 10.832 13.290 -19.057 1.00 62.06 175 PRO A O 1
ATOM 1315 N N . ALA A 1 176 ? 12.667 13.674 -17.828 1.00 59.00 176 ALA A N 1
ATOM 1316 C CA . ALA A 1 176 ? 11.933 14.012 -16.602 1.00 59.00 176 ALA A CA 1
ATOM 1317 C C . ALA A 1 176 ? 10.870 15.115 -16.808 1.00 59.00 176 ALA A C 1
ATOM 1319 O O . ALA A 1 176 ? 9.812 15.068 -16.184 1.00 59.00 176 ALA A O 1
ATOM 1320 N N . SER A 1 177 ? 11.105 16.047 -17.740 1.00 53.41 177 SER A N 1
ATOM 1321 C CA . SER A 1 177 ? 10.167 17.113 -18.118 1.00 53.41 177 SER A CA 1
ATOM 1322 C C . SER A 1 177 ? 8.870 16.607 -18.765 1.00 53.41 177 SER A C 1
ATOM 1324 O O . SER A 1 177 ? 7.824 17.222 -18.581 1.00 53.41 177 SER A O 1
ATOM 1326 N N . ALA A 1 178 ? 8.900 15.471 -19.467 1.00 52.81 178 ALA A N 1
ATOM 1327 C CA . ALA A 1 178 ? 7.720 14.869 -20.093 1.00 52.81 178 ALA A CA 1
ATOM 1328 C C . ALA A 1 178 ? 6.903 13.996 -19.117 1.00 52.81 178 ALA A C 1
ATOM 1330 O O . ALA A 1 178 ? 5.707 13.792 -19.315 1.00 52.81 178 ALA A O 1
ATOM 1331 N N . ARG A 1 179 ? 7.519 13.515 -18.025 1.00 52.75 179 ARG A N 1
ATOM 1332 C CA . ARG A 1 179 ? 6.857 12.664 -17.016 1.00 52.75 179 ARG A CA 1
ATOM 1333 C C . ARG A 1 179 ? 5.927 13.440 -16.074 1.00 52.75 179 ARG A C 1
ATOM 1335 O O . ARG A 1 179 ? 4.989 12.853 -15.544 1.00 52.75 179 ARG A O 1
ATOM 1342 N N . ALA A 1 180 ? 6.154 14.742 -15.884 1.00 46.16 180 ALA A N 1
ATOM 1343 C CA . ALA A 1 180 ? 5.319 15.592 -15.028 1.00 46.16 180 ALA A CA 1
ATOM 1344 C C . ALA A 1 180 ? 3.942 15.908 -15.653 1.00 46.16 180 ALA A C 1
ATOM 1346 O O . ALA A 1 180 ? 2.936 15.953 -14.943 1.00 46.16 180 ALA A O 1
ATOM 1347 N N . GLY A 1 181 ? 3.880 16.058 -16.984 1.00 41.78 181 GLY A N 1
ATOM 1348 C CA . GLY A 1 181 ? 2.672 16.475 -17.711 1.00 41.78 181 GLY A CA 1
ATOM 1349 C C . GLY A 1 181 ? 1.547 15.435 -17.773 1.00 41.78 181 GLY A C 1
ATOM 1350 O O . GLY A 1 181 ? 0.391 15.801 -17.940 1.00 41.78 181 GLY A O 1
ATOM 1351 N N . LEU A 1 182 ? 1.851 14.148 -17.579 1.00 44.66 182 LEU A N 1
ATOM 1352 C CA . LEU A 1 182 ? 0.858 13.062 -17.616 1.00 44.66 182 LEU A CA 1
ATOM 1353 C C . LEU A 1 182 ? 0.087 12.880 -16.293 1.00 44.66 182 LEU A C 1
ATOM 1355 O O . LEU A 1 182 ? -0.849 12.090 -16.241 1.00 44.66 182 LEU A O 1
ATOM 1359 N N . SER A 1 183 ? 0.471 13.588 -15.224 1.00 42.91 183 SER A N 1
ATOM 1360 C CA . SER A 1 183 ? -0.144 13.462 -13.889 1.00 42.91 183 SER A CA 1
ATOM 1361 C C . SER A 1 183 ? -1.101 14.599 -13.511 1.00 42.91 183 SER A C 1
ATOM 1363 O O . SER A 1 183 ? -1.716 14.541 -12.453 1.00 42.91 183 SER A O 1
ATOM 1365 N N . ALA A 1 184 ? -1.238 15.619 -14.364 1.00 35.91 184 ALA A N 1
ATOM 1366 C CA . ALA A 1 184 ? -2.080 16.796 -14.121 1.00 35.91 184 ALA A CA 1
ATOM 1367 C C . ALA A 1 184 ? -3.472 16.711 -14.786 1.00 35.91 184 ALA A C 1
ATOM 1369 O O . ALA A 1 184 ? -4.176 17.713 -14.850 1.00 35.91 184 ALA A O 1
ATOM 1370 N N . GLY A 1 185 ? -3.845 15.544 -15.326 1.00 37.62 185 GLY A N 1
ATOM 1371 C CA . GLY A 1 185 ? -5.005 15.384 -16.210 1.00 37.62 185 GLY A CA 1
ATOM 1372 C C . GLY A 1 185 ? -5.970 14.250 -15.856 1.00 37.62 185 GLY A C 1
ATOM 1373 O O . GLY A 1 185 ? -6.597 13.724 -16.772 1.00 37.62 185 GLY A O 1
ATOM 1374 N N . VAL A 1 186 ? -6.075 13.856 -14.580 1.00 34.72 186 VAL A N 1
ATOM 1375 C CA . VAL A 1 186 ? -7.169 13.003 -14.067 1.00 34.72 186 VAL A CA 1
ATOM 1376 C C . VAL A 1 186 ? -7.636 13.529 -12.721 1.00 34.72 186 VAL A C 1
ATOM 1378 O O . VAL A 1 186 ? -6.755 13.729 -11.854 1.00 34.72 186 VAL A O 1
#

Secondary structure (DSSP, 8-state):
-HHHHHHH--SEEEE-SS---HHHHHHHHHTT-EEEEEESSHHHHHHHHHTT-SEEEEE-TT--EE---SSTTSPP----HHHHHHHHHTT-SS-EEEES---GGGGHHHHHHH-TTSEE-HHHHTTSTTS---HHHHHHHHH-SS--EEEESTTTSS-EEEE--HHHHHHHHS-HHHHHGGGS--

pLDDT: mean 84.64, std 16.9, range [34.72, 98.38]

Radius of gyration: 17.7 Å; chains: 1; bounding box: 42×38×42 Å

InterPro domains:
  IPR004136 Nitronate monooxygenase [cd04730] (1-168)
  IPR013785 Aldolase-type TIM barrel [G3DSA:3.20.20.70] (1-184)

Foldseek 3Di:
DLVVCLVVLDQEDEEFLADDDLVSVVSNVVSNHQYEYEDQALVRLVVCVVSPHQEYEHEALQAFWFDRHNDQPDDRPRHGLLRRLVVNVVPDPHYYAGGHDDDPPVCVVSCVVNPVVRYDDPPVCCLPPPHPNDPVRNCLVVPPPPQDWDFFCQPPLGTGTDGDDPSRVVRVPDDPVVSVVVNPPD

Organism: Klebsiella pneumoniae (NCBI:txid573)